Protein AF-A0A352UVJ1-F1 (afdb_monomer_lite)

Structure (mmCIF, N/CA/C/O backbone):
data_AF-A0A352UVJ1-F1
#
_entry.id   AF-A0A352UVJ1-F1
#
loop_
_atom_site.group_PDB
_atom_site.id
_atom_site.type_symbol
_atom_site.label_atom_id
_atom_site.label_alt_id
_atom_site.label_comp_id
_atom_site.label_asym_id
_atom_site.label_entity_id
_atom_site.label_seq_id
_atom_site.pdbx_PDB_ins_code
_atom_site.Cartn_x
_atom_site.Cartn_y
_atom_site.Cartn_z
_atom_site.occupancy
_atom_site.B_iso_or_equiv
_atom_site.auth_seq_id
_atom_site.auth_comp_id
_atom_site.auth_asym_id
_atom_site.auth_atom_id
_atom_site.pdbx_PDB_model_num
ATOM 1 N N . MET A 1 1 ? 3.272 44.974 -39.116 1.00 50.34 1 MET A N 1
ATOM 2 C CA . MET A 1 1 ? 4.749 44.900 -39.217 1.00 50.34 1 MET A CA 1
ATOM 3 C C . MET A 1 1 ? 5.336 44.972 -37.810 1.00 50.34 1 MET A C 1
ATOM 5 O O . MET A 1 1 ? 5.130 45.969 -37.135 1.00 50.34 1 MET A O 1
ATOM 9 N N . LEU A 1 2 ? 5.963 43.901 -37.311 1.00 54.62 2 LEU A N 1
ATOM 10 C CA . LEU A 1 2 ? 6.514 43.868 -35.945 1.00 54.62 2 LEU A CA 1
ATOM 11 C C . LEU A 1 2 ? 7.775 44.755 -35.845 1.00 54.62 2 LEU A C 1
ATOM 13 O O . LEU A 1 2 ? 8.600 44.708 -36.760 1.00 54.62 2 LEU A O 1
ATOM 17 N N . PRO A 1 3 ? 7.971 45.525 -34.756 1.00 65.69 3 PRO A N 1
ATOM 18 C CA . PRO A 1 3 ? 9.150 46.375 -34.582 1.00 65.69 3 PRO A CA 1
ATOM 19 C C . PRO A 1 3 ? 10.444 45.544 -34.615 1.00 65.69 3 PRO A C 1
ATOM 21 O O . PRO A 1 3 ? 10.495 44.424 -34.100 1.00 65.69 3 PRO A O 1
ATOM 24 N N . THR A 1 4 ? 11.503 46.092 -35.218 1.00 69.06 4 THR A N 1
ATOM 25 C CA . THR A 1 4 ? 12.761 45.398 -35.580 1.00 69.06 4 THR A CA 1
ATOM 26 C C . THR A 1 4 ? 13.415 44.620 -34.428 1.00 69.06 4 THR A C 1
ATOM 28 O O . THR A 1 4 ? 13.983 43.551 -34.655 1.00 69.06 4 THR A O 1
ATOM 31 N N . ARG A 1 5 ? 13.271 45.087 -33.178 1.00 69.31 5 ARG A N 1
ATOM 32 C CA . ARG A 1 5 ? 13.737 44.393 -31.962 1.00 69.31 5 ARG A CA 1
ATOM 33 C C . ARG A 1 5 ? 12.950 43.108 -31.658 1.00 69.31 5 ARG A C 1
ATOM 35 O O . ARG A 1 5 ? 13.557 42.095 -31.322 1.00 69.31 5 ARG A O 1
ATOM 42 N N . LYS A 1 6 ? 11.621 43.119 -31.829 1.00 71.75 6 LYS A N 1
ATOM 43 C CA . LYS A 1 6 ? 10.754 41.942 -31.617 1.00 71.75 6 LYS A CA 1
ATOM 44 C C . LYS A 1 6 ? 10.966 40.881 -32.704 1.00 71.75 6 LYS A C 1
ATOM 46 O O . LYS A 1 6 ? 10.955 39.696 -32.397 1.00 71.75 6 LYS A O 1
ATOM 51 N N . ARG A 1 7 ? 11.249 41.296 -33.948 1.00 74.62 7 ARG A N 1
ATOM 52 C CA . ARG A 1 7 ? 11.579 40.378 -35.057 1.00 74.62 7 ARG A CA 1
ATOM 53 C C . ARG A 1 7 ? 12.894 39.624 -34.818 1.00 74.62 7 ARG A C 1
ATOM 55 O O . ARG A 1 7 ? 12.944 38.421 -35.044 1.00 74.62 7 ARG A O 1
ATOM 62 N N . LYS A 1 8 ? 13.936 40.307 -34.324 1.00 80.44 8 LYS A N 1
ATOM 63 C CA . LYS A 1 8 ? 15.219 39.672 -33.963 1.00 80.44 8 LYS A CA 1
ATOM 64 C C . LYS A 1 8 ? 15.069 38.690 -32.796 1.00 80.44 8 LYS A C 1
ATOM 66 O O . LYS A 1 8 ? 15.587 37.585 -32.877 1.00 80.44 8 LYS A O 1
ATOM 71 N N . ALA A 1 9 ? 14.319 39.062 -31.757 1.00 81.12 9 ALA A N 1
ATOM 72 C CA . ALA A 1 9 ? 14.050 38.177 -30.621 1.00 81.12 9 ALA A CA 1
ATOM 73 C C . ALA A 1 9 ? 13.284 36.906 -31.038 1.00 81.12 9 ALA A C 1
ATOM 75 O O . ALA A 1 9 ? 13.667 35.807 -30.649 1.00 81.12 9 ALA A O 1
ATOM 76 N N . PHE A 1 10 ? 12.266 37.049 -31.893 1.00 85.69 10 PHE A N 1
ATOM 77 C CA . PHE A 1 10 ? 11.499 35.919 -32.423 1.00 85.69 10 PHE A CA 1
ATOM 78 C C . PHE A 1 10 ? 12.359 34.968 -33.273 1.00 85.69 10 PHE A C 1
ATOM 80 O O . PHE A 1 10 ? 12.266 33.750 -33.129 1.00 85.69 10 PHE A O 1
ATOM 87 N N . LEU A 1 11 ? 13.249 35.511 -34.114 1.00 87.50 11 LEU A N 1
ATOM 88 C CA . LEU A 1 11 ? 14.191 34.710 -34.902 1.00 87.50 11 LEU A CA 1
ATOM 89 C C . LEU A 1 11 ? 15.162 33.929 -34.008 1.00 87.50 11 LEU A C 1
ATOM 91 O O . LEU A 1 11 ? 15.348 32.736 -34.218 1.00 87.50 11 LEU A O 1
ATOM 95 N N . ILE A 1 12 ? 15.731 34.575 -32.986 1.00 89.25 12 ILE A N 1
ATOM 96 C CA . ILE A 1 12 ? 16.674 33.935 -32.057 1.00 89.25 12 ILE A CA 1
ATOM 97 C C . ILE A 1 12 ? 15.994 32.808 -31.268 1.00 89.25 12 ILE A C 1
ATOM 99 O O . ILE A 1 12 ? 16.547 31.717 -31.178 1.00 89.25 12 ILE A O 1
ATOM 103 N N . GLN A 1 13 ? 14.786 33.035 -30.744 1.00 88.94 13 GLN A N 1
ATOM 104 C CA . GLN A 1 13 ? 14.027 32.006 -30.020 1.00 88.94 13 GLN A CA 1
ATOM 105 C C . GLN A 1 13 ? 13.647 30.827 -30.918 1.00 88.94 13 GLN A C 1
ATOM 107 O O . GLN A 1 13 ? 13.747 29.680 -30.491 1.00 88.94 13 GLN A O 1
ATOM 112 N N . THR A 1 14 ? 13.266 31.096 -32.168 1.00 90.44 14 THR A N 1
ATOM 113 C CA . THR A 1 14 ? 12.936 30.040 -33.135 1.00 90.44 14 THR A CA 1
ATOM 114 C C . THR A 1 14 ? 14.170 29.204 -33.470 1.00 90.44 14 THR A C 1
ATOM 116 O O . THR A 1 14 ? 14.100 27.981 -33.448 1.00 90.44 14 THR A O 1
ATOM 119 N N . VAL A 1 15 ? 15.317 29.845 -33.719 1.00 93.56 15 VAL A N 1
ATOM 120 C CA . VAL A 1 15 ? 16.581 29.151 -34.013 1.00 93.56 15 VAL A CA 1
ATOM 121 C C . VAL A 1 15 ? 17.068 28.343 -32.811 1.00 93.56 15 VAL A C 1
ATOM 123 O O . VAL A 1 15 ? 17.442 27.188 -32.983 1.00 93.56 15 VAL A O 1
ATOM 126 N N . LEU A 1 16 ? 17.019 28.903 -31.597 1.00 93.19 16 LEU A N 1
ATOM 127 C CA . LEU A 1 16 ? 17.374 28.186 -30.367 1.00 93.19 16 LEU A CA 1
ATOM 128 C C . LEU A 1 16 ? 16.444 26.997 -30.107 1.00 93.19 16 LEU A C 1
ATOM 130 O O . LEU A 1 16 ? 16.923 25.916 -29.780 1.00 93.19 16 LEU A O 1
ATOM 134 N N . GLY A 1 17 ? 15.133 27.173 -30.290 1.00 93.19 17 GLY A N 1
ATOM 135 C CA . GLY A 1 17 ? 14.158 26.090 -30.169 1.00 93.19 17 GLY A CA 1
ATOM 136 C C . GLY A 1 17 ? 14.409 24.976 -31.185 1.00 93.19 17 GLY A C 1
ATOM 137 O O . GLY A 1 17 ? 14.405 23.802 -30.822 1.00 93.19 17 GLY A O 1
ATOM 138 N N . LEU A 1 18 ? 14.711 25.333 -32.437 1.00 93.94 18 LEU A N 1
ATOM 139 C CA . LEU A 1 18 ? 15.044 24.364 -33.480 1.00 93.94 18 LEU A CA 1
ATOM 140 C C . LEU A 1 18 ? 16.353 23.623 -33.166 1.00 93.94 18 LEU A C 1
ATOM 142 O O . LEU A 1 18 ? 16.409 22.405 -33.297 1.00 93.94 18 LEU A O 1
ATOM 146 N N . LEU A 1 19 ? 17.383 24.338 -32.699 1.00 94.50 19 LEU A N 1
ATOM 147 C CA . LEU A 1 19 ? 18.656 23.755 -32.264 1.00 94.50 19 LEU A CA 1
ATOM 148 C C . LEU A 1 19 ? 18.473 22.781 -31.098 1.00 94.50 19 LEU A C 1
ATOM 150 O O . LEU A 1 19 ? 19.057 21.702 -31.120 1.00 94.50 19 LEU A O 1
ATOM 154 N N . LEU A 1 20 ? 17.644 23.129 -30.111 1.00 94.88 20 LEU A N 1
ATOM 155 C CA . LEU A 1 20 ? 17.329 22.253 -28.981 1.00 94.88 20 LEU A CA 1
ATOM 156 C C . LEU A 1 20 ? 16.571 21.000 -29.422 1.00 94.88 20 LEU A C 1
ATOM 158 O O . LEU A 1 20 ? 16.902 19.905 -28.977 1.00 94.88 20 LEU A O 1
ATOM 162 N N . LEU A 1 21 ? 15.591 21.138 -30.319 1.00 95.19 21 LEU A N 1
ATOM 163 C CA . LEU A 1 21 ? 14.838 19.997 -30.844 1.00 95.19 21 LEU A CA 1
ATOM 164 C C . LEU A 1 21 ? 15.722 19.065 -31.677 1.00 95.19 21 LEU A C 1
ATOM 166 O O . LEU A 1 21 ? 15.680 17.852 -31.487 1.00 95.19 21 LEU A O 1
ATOM 170 N N . ILE A 1 22 ? 16.547 19.620 -32.569 1.00 95.00 22 ILE A N 1
ATOM 171 C CA . ILE A 1 22 ? 17.469 18.839 -33.402 1.00 95.00 22 ILE A CA 1
ATOM 172 C C . ILE A 1 22 ? 18.538 18.179 -32.526 1.00 95.00 22 ILE A C 1
ATOM 174 O O . ILE A 1 22 ? 18.761 16.977 -32.641 1.00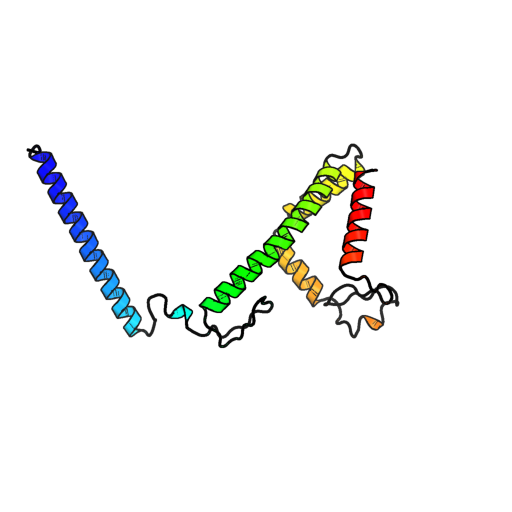 95.00 22 ILE A O 1
ATOM 178 N N . GLY A 1 23 ? 19.155 18.931 -31.610 1.00 94.06 23 GLY A N 1
ATOM 179 C CA . GLY A 1 23 ? 20.147 18.408 -30.671 1.00 94.06 23 GLY A CA 1
ATOM 180 C C . GLY A 1 23 ? 19.575 17.299 -29.787 1.00 94.06 23 GLY A C 1
ATOM 181 O O . GLY A 1 23 ? 20.170 16.229 -29.682 1.00 94.06 23 GLY A O 1
ATOM 182 N N . GLY A 1 24 ? 18.379 17.505 -29.230 1.00 93.06 24 GLY A N 1
ATOM 183 C CA . GLY A 1 24 ? 17.661 16.492 -28.457 1.00 93.06 24 GLY A CA 1
ATOM 184 C C . GLY A 1 24 ? 17.343 15.241 -29.279 1.00 93.06 24 GLY A C 1
ATOM 185 O O . GLY A 1 24 ? 17.589 14.127 -28.820 1.00 93.06 24 GLY A O 1
ATOM 186 N N . ALA A 1 25 ? 16.873 15.400 -30.519 1.00 92.75 25 ALA A N 1
ATOM 187 C CA . ALA A 1 25 ? 16.586 14.274 -31.405 1.00 92.75 25 ALA A CA 1
ATOM 188 C C . ALA A 1 25 ? 17.847 13.467 -31.760 1.00 92.75 25 ALA A C 1
ATOM 190 O O . ALA A 1 25 ? 17.793 12.237 -31.805 1.00 92.75 25 ALA A O 1
ATOM 191 N N . LEU A 1 26 ? 18.983 14.133 -31.988 1.00 92.94 26 LEU A N 1
ATOM 192 C CA . LEU A 1 26 ? 20.262 13.471 -32.260 1.00 92.94 26 LEU A CA 1
ATOM 193 C C . LEU A 1 26 ? 20.784 12.715 -31.033 1.00 92.94 26 LEU A C 1
ATOM 195 O O . LEU A 1 26 ? 21.234 11.580 -31.173 1.00 92.94 26 LEU A O 1
ATOM 199 N N . LEU A 1 27 ? 20.661 13.299 -29.838 1.00 91.44 27 LEU A N 1
ATOM 200 C CA . LEU A 1 27 ? 21.027 12.636 -28.584 1.00 91.44 27 LEU A CA 1
ATOM 201 C C . LEU A 1 27 ? 20.171 11.396 -28.327 1.00 91.44 27 LEU A C 1
ATOM 203 O O . LEU A 1 27 ? 20.716 10.339 -28.024 1.00 91.44 27 LEU A O 1
ATOM 207 N N . ILE A 1 28 ? 18.850 11.491 -28.504 1.00 88.25 28 ILE A N 1
ATOM 208 C CA . ILE A 1 28 ? 17.954 10.337 -28.362 1.00 88.25 28 ILE A CA 1
ATOM 209 C C . ILE A 1 28 ? 18.365 9.233 -29.339 1.00 88.25 28 ILE A C 1
ATOM 211 O O . ILE A 1 28 ? 18.504 8.087 -28.930 1.00 88.25 28 ILE A O 1
ATOM 215 N N . ARG A 1 29 ? 18.628 9.562 -30.610 1.00 87.00 29 ARG A N 1
ATOM 216 C CA . ARG A 1 29 ? 19.084 8.572 -31.601 1.00 87.00 29 ARG A CA 1
ATOM 217 C C . ARG A 1 29 ? 20.411 7.921 -31.208 1.00 87.00 29 ARG A C 1
ATOM 219 O O . ARG A 1 29 ? 20.517 6.704 -31.298 1.00 87.00 29 ARG A O 1
ATOM 226 N N . ALA A 1 30 ? 21.379 8.700 -30.727 1.00 88.94 30 ALA A N 1
ATOM 227 C CA . ALA A 1 30 ? 22.669 8.180 -30.273 1.00 88.94 30 ALA A CA 1
ATOM 228 C C . ALA A 1 30 ? 22.523 7.242 -29.062 1.00 88.94 30 ALA A C 1
ATOM 230 O O . ALA A 1 30 ? 23.178 6.200 -29.001 1.00 88.94 30 ALA A O 1
ATOM 231 N N . ILE A 1 31 ? 21.626 7.572 -28.126 1.00 84.06 31 ILE A N 1
ATOM 232 C CA . ILE A 1 31 ? 21.303 6.721 -26.975 1.00 84.06 31 ILE A CA 1
ATOM 233 C C . ILE A 1 31 ? 20.630 5.431 -27.447 1.00 84.06 31 ILE A C 1
ATOM 235 O O . ILE A 1 31 ? 21.064 4.353 -27.059 1.00 84.06 31 ILE A O 1
ATOM 239 N N . LEU A 1 32 ? 19.615 5.517 -28.312 1.00 81.06 32 LEU A N 1
ATOM 240 C CA . LEU A 1 32 ? 18.898 4.340 -28.812 1.00 81.06 32 LEU A CA 1
ATOM 241 C C . LEU A 1 32 ? 19.836 3.373 -29.550 1.00 81.06 32 LEU A C 1
ATOM 243 O O . LEU A 1 32 ? 19.815 2.180 -29.266 1.00 81.06 32 LEU A O 1
ATOM 247 N N . GLN A 1 33 ? 20.727 3.892 -30.399 1.00 81.44 33 GLN A N 1
ATOM 248 C CA . GLN A 1 33 ? 21.743 3.095 -31.096 1.00 81.44 33 GLN A CA 1
ATOM 249 C C . GLN A 1 33 ? 22.753 2.455 -30.130 1.00 81.44 33 GLN A C 1
ATOM 251 O O . GLN A 1 33 ? 23.144 1.302 -30.307 1.00 81.44 33 GLN A O 1
ATOM 256 N N . SER A 1 34 ? 23.153 3.181 -29.081 1.00 83.56 34 SER A N 1
ATOM 257 C CA . SER A 1 34 ? 24.067 2.659 -28.055 1.00 83.56 34 SER A CA 1
ATOM 258 C C . SER A 1 34 ? 23.416 1.561 -27.203 1.00 83.56 34 SER A C 1
ATOM 260 O O . SER A 1 34 ? 24.088 0.611 -26.811 1.00 83.56 34 SER A O 1
ATOM 262 N N . LEU A 1 35 ? 22.108 1.666 -26.938 1.00 78.06 35 LEU A N 1
ATOM 263 C CA . LEU A 1 35 ? 21.337 0.672 -26.184 1.00 78.06 35 LEU A CA 1
ATOM 264 C C . LEU A 1 35 ? 21.099 -0.612 -26.988 1.00 78.06 35 LEU A C 1
ATOM 266 O O . LEU A 1 35 ? 21.249 -1.709 -26.446 1.00 78.06 35 LEU A O 1
ATOM 270 N N . GLU A 1 36 ? 20.796 -0.489 -28.283 1.00 74.81 36 GLU A N 1
ATOM 271 C CA . GLU A 1 36 ? 20.669 -1.637 -29.191 1.00 74.81 36 GLU A CA 1
ATOM 272 C C . GLU A 1 36 ? 21.981 -2.427 -29.287 1.00 74.81 36 GLU A C 1
ATOM 274 O O . GLU A 1 36 ? 21.967 -3.655 -29.195 1.00 74.81 36 GLU A O 1
ATOM 279 N N . GLY A 1 37 ? 23.121 -1.729 -29.363 1.00 74.50 37 GLY A N 1
ATOM 280 C CA . GLY A 1 37 ? 24.451 -2.348 -29.355 1.00 74.50 37 GLY A CA 1
ATOM 281 C C . GLY A 1 37 ? 24.790 -3.114 -28.068 1.00 74.50 37 GLY A C 1
ATOM 282 O O . GLY A 1 37 ? 25.672 -3.968 -28.081 1.00 74.50 37 GLY A O 1
ATOM 283 N N . GLN A 1 38 ? 24.077 -2.852 -26.968 1.00 78.69 38 GLN A N 1
ATOM 284 C CA . GLN A 1 38 ? 24.244 -3.530 -25.676 1.00 78.69 38 GLN A CA 1
ATOM 285 C C . GLN A 1 38 ? 23.165 -4.594 -25.409 1.00 78.69 38 GLN A C 1
ATOM 287 O O . GLN A 1 38 ? 23.094 -5.139 -24.308 1.00 78.69 38 GLN A O 1
ATOM 292 N N . GLY A 1 39 ? 22.297 -4.893 -26.385 1.00 67.94 39 GLY A N 1
ATOM 293 C CA . GLY A 1 39 ? 21.206 -5.863 -26.220 1.00 67.94 39 GLY A CA 1
ATOM 294 C C . GLY A 1 39 ? 20.082 -5.391 -25.286 1.00 67.94 39 GLY A C 1
ATOM 295 O O . GLY A 1 39 ? 19.195 -6.174 -24.921 1.00 67.94 39 GLY A O 1
ATOM 296 N N . ILE A 1 40 ? 20.086 -4.108 -24.907 1.00 71.94 40 ILE A N 1
ATOM 297 C CA . ILE A 1 40 ? 19.027 -3.487 -24.117 1.00 71.94 40 ILE A CA 1
ATOM 298 C C . ILE A 1 40 ? 17.939 -3.042 -25.094 1.00 71.94 40 ILE A C 1
ATOM 300 O O . ILE A 1 40 ? 18.080 -2.059 -25.815 1.00 71.94 40 ILE A O 1
ATOM 304 N N . SER A 1 41 ? 16.830 -3.784 -25.109 1.00 62.75 41 SER A N 1
ATOM 305 C CA . SER A 1 41 ? 15.601 -3.408 -25.817 1.00 62.75 41 SER A CA 1
ATOM 306 C C . SER A 1 41 ? 15.101 -2.070 -25.272 1.00 62.75 41 SER A C 1
ATOM 308 O O . SER A 1 41 ? 14.440 -2.032 -24.233 1.00 62.75 41 SER A O 1
ATOM 310 N N . SER A 1 42 ? 15.399 -0.978 -25.965 1.00 65.75 42 SER A N 1
ATOM 311 C CA . SER A 1 42 ? 14.818 0.328 -25.671 1.00 65.75 42 SER A CA 1
ATOM 312 C C . SER A 1 42 ? 13.302 0.318 -25.973 1.00 65.75 42 SER A C 1
ATOM 314 O O . SER A 1 42 ? 12.836 -0.367 -26.882 1.00 65.75 42 SER A O 1
ATOM 316 N N . GLY A 1 43 ? 12.495 1.020 -25.167 1.00 77.94 43 GLY A N 1
ATOM 317 C CA . GLY A 1 43 ? 11.030 1.096 -25.327 1.00 77.94 43 GLY A CA 1
ATOM 318 C C . GLY A 1 43 ? 10.218 0.072 -24.514 1.00 77.94 43 GLY A C 1
ATOM 319 O O . GLY A 1 43 ? 10.690 -0.471 -23.521 1.00 77.94 43 GLY A O 1
ATOM 320 N N . PHE A 1 44 ? 8.966 -0.188 -24.918 1.00 84.75 44 PHE A N 1
ATOM 321 C CA . PHE A 1 44 ? 8.012 -1.055 -24.195 1.00 84.75 44 PHE A CA 1
ATOM 322 C C . PHE A 1 44 ? 8.176 -2.561 -24.467 1.00 84.75 44 PHE A C 1
ATOM 324 O O . PHE A 1 44 ? 7.360 -3.366 -24.019 1.00 84.75 44 PHE A O 1
ATOM 331 N N . GLY A 1 45 ? 9.233 -2.971 -25.175 1.00 82.00 45 GLY A N 1
ATOM 332 C CA . GLY A 1 45 ? 9.504 -4.382 -25.473 1.00 82.00 45 GLY A CA 1
ATOM 333 C C . GLY A 1 45 ? 9.673 -5.252 -24.221 1.00 82.00 45 GLY A C 1
ATOM 334 O O . GLY A 1 45 ? 9.369 -6.443 -24.255 1.00 82.00 45 GLY A O 1
ATOM 335 N N . PHE A 1 46 ? 10.068 -4.657 -23.088 1.00 85.88 46 PHE A N 1
ATOM 336 C CA . PHE A 1 46 ? 10.163 -5.356 -21.803 1.00 85.88 46 PHE A CA 1
ATOM 337 C C . PHE A 1 46 ? 8.825 -5.953 -21.348 1.00 85.88 46 PHE A C 1
ATOM 339 O O . PHE A 1 46 ? 8.831 -6.994 -20.703 1.00 85.88 46 PHE A O 1
ATOM 346 N N . LEU A 1 47 ? 7.689 -5.344 -21.720 1.00 90.44 47 LEU A N 1
ATOM 347 C CA . LEU A 1 47 ? 6.358 -5.802 -21.316 1.00 90.44 47 LEU A CA 1
ATOM 348 C C . LEU A 1 47 ? 6.048 -7.218 -21.798 1.00 90.44 47 LEU A C 1
ATOM 350 O O . LEU A 1 47 ? 5.279 -7.911 -21.144 1.00 90.44 47 LEU A O 1
ATOM 354 N N . HIS A 1 48 ? 6.637 -7.641 -22.916 1.00 91.25 48 HIS A N 1
ATOM 355 C CA . HIS A 1 48 ? 6.432 -8.965 -23.506 1.00 91.25 48 HIS A CA 1
ATOM 356 C C . HIS A 1 48 ? 7.489 -9.987 -23.073 1.00 91.25 48 HIS A C 1
ATOM 358 O O . HIS A 1 48 ? 7.427 -11.139 -23.492 1.00 91.25 48 HIS A O 1
ATOM 364 N N . ARG A 1 49 ? 8.465 -9.586 -22.250 1.00 87.44 49 ARG A N 1
ATOM 365 C CA . ARG A 1 49 ? 9.456 -10.512 -21.696 1.00 87.44 49 ARG A CA 1
ATOM 366 C C . ARG A 1 49 ? 8.868 -11.240 -20.491 1.00 87.44 49 ARG A C 1
ATOM 368 O O . ARG A 1 49 ? 8.087 -10.651 -19.744 1.00 87.44 49 ARG A O 1
ATOM 375 N N . SER A 1 50 ? 9.264 -12.495 -20.303 1.00 89.38 50 SER A N 1
ATOM 376 C CA . SER A 1 50 ? 8.921 -13.265 -19.107 1.00 89.38 50 SER A CA 1
ATOM 377 C C . SER A 1 50 ? 9.625 -12.692 -17.881 1.00 89.38 50 SER A C 1
ATOM 379 O O . SER A 1 50 ? 10.745 -12.183 -17.970 1.00 89.38 50 SER A O 1
ATOM 381 N N . THR A 1 51 ? 8.955 -12.754 -16.738 1.00 85.12 51 THR A N 1
ATOM 382 C CA . THR A 1 51 ? 9.418 -12.129 -15.495 1.00 85.12 51 THR A CA 1
ATOM 383 C C . THR A 1 51 ? 10.472 -12.962 -14.776 1.00 85.12 51 THR A C 1
ATOM 385 O O . THR A 1 51 ? 11.433 -12.394 -14.267 1.00 85.12 51 THR A O 1
ATOM 388 N N . GLY A 1 52 ? 10.343 -14.293 -14.758 1.00 84.94 52 GLY A N 1
ATOM 389 C CA . GLY A 1 52 ? 11.299 -15.176 -14.080 1.00 84.94 52 GLY A CA 1
ATOM 390 C C . GLY A 1 52 ? 11.115 -15.272 -12.557 1.00 84.94 52 GLY A C 1
ATOM 391 O O . GLY A 1 52 ? 11.926 -15.913 -11.894 1.00 84.94 52 GLY A O 1
ATOM 392 N N . TRP A 1 53 ? 10.058 -14.672 -11.996 1.00 85.88 53 TRP A N 1
ATOM 393 C CA . TRP A 1 53 ? 9.712 -14.752 -10.572 1.00 85.88 53 TRP A CA 1
ATOM 394 C C . TRP A 1 53 ? 8.208 -14.953 -10.374 1.00 85.88 53 TRP A C 1
ATOM 396 O O . TRP A 1 53 ? 7.385 -14.475 -11.160 1.00 85.88 53 TRP A O 1
ATOM 406 N N . ASP A 1 54 ? 7.862 -15.694 -9.324 1.00 87.56 54 ASP A N 1
ATOM 407 C CA . ASP A 1 54 ? 6.481 -16.042 -9.004 1.00 87.56 54 ASP A CA 1
ATOM 408 C C . ASP A 1 54 ? 5.833 -15.022 -8.053 1.00 87.56 54 ASP A C 1
ATOM 410 O O . ASP A 1 54 ? 6.521 -14.325 -7.300 1.00 87.56 54 ASP A O 1
ATOM 414 N N . VAL A 1 55 ? 4.502 -14.937 -8.083 1.00 88.25 55 VAL A N 1
ATOM 415 C CA . VAL A 1 55 ? 3.708 -14.025 -7.251 1.00 88.25 55 VAL A CA 1
ATOM 416 C C . VAL A 1 55 ? 2.853 -14.851 -6.294 1.00 88.25 55 VAL A C 1
ATOM 418 O O . VAL A 1 55 ? 1.998 -15.616 -6.718 1.00 88.25 55 VAL A O 1
ATOM 421 N N . GLY A 1 56 ? 3.046 -14.663 -4.984 1.00 85.06 56 GLY A N 1
ATOM 422 C CA . GLY A 1 56 ? 2.420 -15.522 -3.968 1.00 85.06 56 GLY A CA 1
ATOM 423 C C . GLY A 1 56 ? 0.885 -15.484 -3.913 1.00 85.06 56 GLY A C 1
ATOM 424 O O . GLY A 1 56 ? 0.271 -16.455 -3.485 1.00 85.06 56 GLY A O 1
ATOM 425 N N . PHE A 1 57 ? 0.256 -14.386 -4.336 1.00 88.12 57 PHE A N 1
ATOM 426 C CA . PHE A 1 57 ? -1.200 -14.269 -4.449 1.00 88.12 57 PHE A CA 1
ATOM 427 C C . PHE A 1 57 ? -1.554 -13.604 -5.775 1.00 88.12 57 PHE A C 1
ATOM 429 O O . PHE A 1 57 ? -1.018 -12.543 -6.090 1.00 88.12 57 PHE A O 1
ATOM 436 N N . SER A 1 58 ? -2.480 -14.182 -6.532 1.00 92.06 58 SER A N 1
ATOM 437 C CA . SER A 1 58 ? -2.978 -13.617 -7.783 1.00 92.06 58 SER A CA 1
ATOM 438 C C . SER A 1 58 ? -4.474 -13.892 -7.935 1.00 92.06 58 SER A C 1
ATOM 440 O O . SER A 1 58 ? -4.962 -14.981 -7.642 1.00 92.06 58 SER A O 1
ATOM 442 N N . LEU A 1 59 ? -5.218 -12.880 -8.382 1.00 90.62 59 LEU A N 1
ATOM 443 C CA . LEU A 1 59 ? -6.649 -13.012 -8.694 1.00 90.62 59 LEU A CA 1
ATOM 444 C C . LEU A 1 59 ? -6.903 -13.650 -10.061 1.00 90.62 59 LEU A C 1
ATOM 446 O O . LEU A 1 59 ? -7.977 -14.193 -10.305 1.00 90.62 59 LEU A O 1
ATOM 450 N N . ILE A 1 60 ? -5.925 -13.544 -10.957 1.00 93.19 60 ILE A N 1
ATOM 451 C CA . ILE A 1 60 ? -5.939 -14.139 -12.290 1.00 93.19 60 ILE A CA 1
ATOM 452 C C . ILE A 1 60 ? -4.794 -15.140 -12.392 1.00 93.19 60 ILE A C 1
ATOM 454 O O . ILE A 1 60 ? -3.745 -14.948 -11.774 1.00 93.19 60 ILE A O 1
ATOM 458 N N . GLU A 1 61 ? -4.985 -16.190 -13.187 1.00 91.62 61 GLU A N 1
ATOM 459 C CA . GLU A 1 61 ? -3.958 -17.207 -13.399 1.00 91.62 61 GLU A CA 1
ATOM 460 C C . GLU A 1 61 ? -2.692 -16.568 -13.977 1.00 91.62 61 GLU A C 1
ATOM 462 O O . GLU A 1 61 ? -2.726 -15.890 -15.010 1.00 91.62 61 GLU A O 1
ATOM 467 N N . TYR A 1 62 ? -1.580 -16.770 -13.280 1.00 91.56 62 TYR A N 1
ATOM 468 C CA . TYR A 1 62 ? -0.281 -16.210 -13.605 1.00 91.56 62 TYR A CA 1
ATOM 469 C C . TYR A 1 62 ? 0.801 -17.259 -13.357 1.00 91.56 62 TYR A C 1
ATOM 471 O O . TYR A 1 62 ? 0.745 -17.989 -12.370 1.00 91.56 62 TYR A O 1
ATOM 479 N N . THR A 1 63 ? 1.781 -17.315 -14.253 1.00 90.94 63 THR A N 1
ATOM 480 C CA . THR A 1 63 ? 2.940 -18.204 -14.160 1.00 90.94 63 THR A CA 1
ATOM 481 C C . THR A 1 63 ? 4.234 -17.445 -14.444 1.00 90.94 63 THR A C 1
ATOM 483 O O . THR A 1 63 ? 4.235 -16.408 -15.095 1.00 90.94 63 THR A O 1
ATOM 486 N N . ILE A 1 64 ? 5.371 -18.005 -14.034 1.00 92.12 64 ILE A N 1
ATOM 487 C CA . ILE A 1 64 ? 6.712 -17.408 -14.202 1.00 92.12 64 ILE A CA 1
ATOM 488 C C . ILE A 1 64 ? 7.062 -17.093 -15.675 1.00 92.12 64 ILE A C 1
ATOM 490 O O . ILE A 1 64 ? 7.873 -16.208 -15.959 1.00 92.12 64 ILE A O 1
ATOM 494 N N . ASN A 1 65 ? 6.450 -17.817 -16.616 1.00 92.50 65 ASN A N 1
ATOM 495 C CA . ASN A 1 65 ? 6.676 -17.647 -18.052 1.00 92.50 65 ASN A CA 1
ATOM 496 C C . ASN A 1 65 ? 5.825 -16.527 -18.667 1.00 92.50 65 ASN A C 1
ATOM 498 O O . ASN A 1 65 ? 6.075 -16.137 -19.810 1.00 92.50 65 ASN A O 1
ATOM 502 N N . ASP A 1 66 ? 4.840 -16.006 -17.934 1.00 92.94 66 ASP A N 1
ATOM 503 C CA . ASP A 1 66 ? 3.955 -14.963 -18.429 1.00 92.94 66 ASP A CA 1
ATOM 504 C C . ASP A 1 66 ? 4.685 -13.624 -18.635 1.00 92.94 66 ASP A C 1
ATOM 506 O O . ASP A 1 66 ? 5.673 -13.316 -17.959 1.00 92.94 66 ASP A O 1
ATOM 510 N N . PRO A 1 67 ? 4.182 -12.792 -19.562 1.00 93.19 67 PRO A N 1
ATOM 511 C CA . PRO A 1 67 ? 4.788 -11.508 -19.880 1.00 93.19 67 PRO A CA 1
ATOM 512 C C . PRO A 1 67 ? 4.647 -10.485 -18.740 1.00 93.19 67 PRO A C 1
ATOM 514 O O . PRO A 1 67 ? 3.648 -10.455 -18.016 1.00 93.19 67 PRO A O 1
ATOM 517 N N . TYR A 1 68 ? 5.615 -9.569 -18.638 1.00 92.44 68 TYR A N 1
ATOM 518 C CA . TYR A 1 68 ? 5.659 -8.483 -17.647 1.00 92.44 68 TYR A CA 1
ATOM 519 C C . TYR A 1 68 ? 4.365 -7.665 -17.535 1.00 92.44 68 TYR A C 1
ATOM 521 O O . TYR A 1 68 ? 3.971 -7.297 -16.426 1.00 92.44 68 TYR A O 1
ATOM 529 N N . TRP A 1 69 ? 3.677 -7.380 -18.648 1.00 93.69 69 TRP A N 1
ATOM 530 C CA . TRP A 1 69 ? 2.417 -6.624 -18.600 1.00 93.69 69 TRP A CA 1
ATOM 531 C C . TRP A 1 69 ? 1.339 -7.338 -17.776 1.00 93.69 69 TRP A C 1
ATOM 533 O O . TRP A 1 69 ? 0.545 -6.678 -17.103 1.00 93.69 69 TRP A O 1
ATOM 543 N N . LYS A 1 70 ? 1.332 -8.676 -17.785 1.00 94.56 70 LYS A N 1
ATOM 544 C CA . LYS A 1 70 ? 0.360 -9.481 -17.045 1.00 94.56 70 LYS A CA 1
ATOM 545 C C . LYS A 1 70 ? 0.643 -9.428 -15.546 1.00 94.56 70 LYS A C 1
ATOM 547 O O . LYS A 1 70 ? -0.294 -9.287 -14.771 1.00 94.56 70 LYS A O 1
ATOM 552 N N . VAL A 1 71 ? 1.913 -9.425 -15.131 1.00 94.00 71 VAL A N 1
ATOM 553 C CA . VAL A 1 71 ? 2.297 -9.220 -13.717 1.00 94.00 71 VAL A CA 1
ATOM 554 C C . VAL A 1 71 ? 1.889 -7.851 -13.213 1.00 94.00 71 VAL A C 1
ATOM 556 O O . VAL A 1 71 ? 1.366 -7.734 -12.108 1.00 94.00 71 VAL A O 1
ATOM 559 N N . ILE A 1 72 ? 2.094 -6.813 -14.023 1.00 94.00 72 ILE A N 1
ATOM 560 C CA . ILE A 1 72 ? 1.658 -5.459 -13.671 1.00 94.00 72 ILE A CA 1
ATOM 561 C C . ILE A 1 72 ? 0.139 -5.447 -13.465 1.00 94.00 72 ILE A C 1
ATOM 563 O O . ILE A 1 72 ? -0.336 -4.904 -12.469 1.00 94.00 72 ILE A O 1
ATOM 567 N N . LEU A 1 73 ? -0.619 -6.105 -14.349 1.00 95.56 73 LEU A N 1
ATOM 568 C CA . LEU A 1 73 ? -2.066 -6.244 -14.204 1.00 95.56 73 LEU A CA 1
ATOM 569 C C . LEU A 1 73 ? -2.452 -7.014 -12.930 1.00 95.56 73 LEU A C 1
ATOM 571 O O . LEU A 1 73 ? -3.318 -6.546 -12.194 1.00 95.56 73 LEU A O 1
ATOM 575 N N . VAL A 1 74 ? -1.793 -8.140 -12.629 1.00 95.62 74 VAL A N 1
ATOM 576 C CA . VAL A 1 74 ? -1.981 -8.891 -11.371 1.00 95.62 74 VAL A CA 1
ATOM 577 C C . VAL A 1 74 ? -1.742 -7.982 -10.166 1.00 95.62 74 VAL A C 1
ATOM 579 O O . VAL A 1 74 ? -2.569 -7.942 -9.258 1.00 95.62 74 VAL A O 1
ATOM 582 N N . GLY A 1 75 ? -0.650 -7.215 -10.168 1.00 94.25 75 GLY A N 1
ATOM 583 C CA . GLY A 1 75 ? -0.319 -6.272 -9.102 1.00 94.25 75 GLY A CA 1
ATOM 584 C C . GLY A 1 75 ? -1.408 -5.219 -8.903 1.00 94.25 75 GLY A C 1
ATOM 585 O O . GLY A 1 75 ? -1.882 -5.035 -7.785 1.00 94.25 75 GLY A O 1
ATOM 586 N N . VAL A 1 76 ? -1.868 -4.589 -9.989 1.00 96.75 76 VAL A N 1
ATOM 587 C CA . VAL A 1 76 ? -2.956 -3.598 -9.950 1.00 96.75 76 VAL A CA 1
ATOM 588 C C . VAL A 1 76 ? -4.245 -4.212 -9.403 1.00 96.75 76 VAL A C 1
ATOM 590 O O . VAL A 1 76 ? -4.861 -3.639 -8.504 1.00 96.75 76 VAL A O 1
ATOM 593 N N . LEU A 1 77 ? -4.641 -5.386 -9.900 1.00 97.00 77 LEU A N 1
ATOM 594 C CA . LEU A 1 77 ? -5.848 -6.079 -9.447 1.00 97.00 77 LEU A CA 1
ATOM 595 C C . LEU A 1 77 ? -5.764 -6.442 -7.963 1.00 97.00 77 LEU A C 1
ATOM 597 O O . LEU A 1 77 ? -6.713 -6.200 -7.220 1.00 97.00 77 LEU A O 1
ATOM 601 N N . ASN A 1 78 ? -4.622 -6.954 -7.512 1.00 95.44 78 ASN A N 1
ATOM 602 C CA . ASN A 1 78 ? -4.406 -7.294 -6.111 1.00 95.44 78 ASN A CA 1
ATOM 603 C C . ASN A 1 78 ? -4.445 -6.057 -5.207 1.00 95.44 78 ASN A C 1
ATOM 605 O O . ASN A 1 78 ? -5.060 -6.106 -4.144 1.00 95.44 78 ASN A O 1
ATOM 609 N N . THR A 1 79 ? -3.829 -4.941 -5.615 1.00 95.50 79 THR A N 1
ATOM 610 C CA . THR A 1 79 ? -3.882 -3.681 -4.860 1.00 95.50 79 THR A CA 1
ATOM 611 C C . THR A 1 79 ? -5.307 -3.149 -4.767 1.00 95.50 79 THR A C 1
ATOM 613 O O . THR A 1 79 ? -5.723 -2.738 -3.688 1.00 95.50 79 THR A O 1
ATOM 616 N N . LEU A 1 80 ? -6.073 -3.184 -5.861 1.00 97.00 80 LEU A N 1
ATOM 617 C CA . LEU A 1 80 ? -7.472 -2.754 -5.854 1.00 97.00 80 LEU A CA 1
ATOM 618 C C . LEU A 1 80 ? -8.334 -3.659 -4.974 1.00 97.00 80 LEU A C 1
ATOM 620 O O . LEU A 1 80 ? -9.114 -3.167 -4.163 1.00 97.00 80 LEU A O 1
ATOM 624 N N . PHE A 1 81 ? -8.166 -4.973 -5.090 1.00 95.62 81 PHE A N 1
ATOM 625 C CA . PHE A 1 81 ? -8.908 -5.942 -4.296 1.00 95.62 81 PHE A CA 1
ATOM 626 C C . PHE A 1 81 ? -8.598 -5.807 -2.804 1.00 95.62 81 PHE A C 1
ATOM 628 O O . PHE A 1 81 ? -9.501 -5.530 -2.012 1.00 95.62 81 PHE A O 1
ATOM 635 N N . LEU A 1 82 ? -7.323 -5.914 -2.422 1.00 94.25 82 LEU A N 1
ATOM 636 C CA . LEU A 1 82 ? -6.906 -5.803 -1.027 1.00 94.25 82 LEU A CA 1
ATOM 637 C C . LEU A 1 82 ? -7.204 -4.407 -0.467 1.00 94.25 82 LEU A C 1
ATOM 639 O O . LEU A 1 82 ? -7.655 -4.286 0.669 1.00 94.25 82 LEU A O 1
ATOM 643 N N . GLY A 1 83 ? -7.010 -3.362 -1.274 1.00 96.25 83 GLY A N 1
ATOM 644 C CA . GLY A 1 83 ? -7.331 -1.985 -0.919 1.00 96.25 83 GLY A CA 1
ATOM 645 C C . GLY A 1 83 ? -8.824 -1.765 -0.690 1.00 96.25 83 GLY A C 1
ATOM 646 O O . GLY A 1 83 ? -9.185 -1.095 0.270 1.00 96.25 83 GLY A O 1
ATOM 647 N N . SER A 1 84 ? -9.700 -2.362 -1.504 1.00 96.25 84 SER A N 1
ATOM 648 C CA . SER A 1 84 ? -11.155 -2.238 -1.335 1.00 96.25 84 SER A CA 1
ATOM 649 C C . SER A 1 84 ? -11.644 -2.885 -0.036 1.00 96.25 84 SER A C 1
ATOM 651 O O . SER A 1 84 ? -12.376 -2.257 0.729 1.00 96.25 84 SER A O 1
ATOM 653 N N . ILE A 1 85 ? -11.171 -4.097 0.268 1.00 94.31 85 ILE A N 1
ATOM 654 C CA . ILE A 1 85 ? -11.485 -4.795 1.520 1.00 94.31 85 ILE A CA 1
ATOM 655 C C . ILE A 1 85 ? -10.889 -4.032 2.707 1.00 94.31 85 ILE A C 1
ATOM 657 O O . ILE A 1 85 ? -11.575 -3.777 3.697 1.00 94.31 85 ILE A O 1
ATOM 661 N N . GLY A 1 86 ? -9.623 -3.623 2.590 1.00 94.56 86 GLY A N 1
ATOM 662 C CA . GLY A 1 86 ? -8.916 -2.862 3.613 1.00 94.56 86 GLY A CA 1
ATOM 663 C C . GLY A 1 86 ? -9.589 -1.528 3.920 1.00 94.56 86 GLY A C 1
ATOM 664 O O . GLY A 1 86 ? -9.710 -1.178 5.087 1.00 94.56 86 GLY A O 1
ATOM 665 N N . LEU A 1 87 ? -10.090 -0.819 2.905 1.00 95.94 87 LEU A N 1
ATOM 666 C CA . LEU A 1 87 ? -10.814 0.438 3.071 1.00 95.94 87 LEU A CA 1
ATOM 667 C C . LEU A 1 87 ? -12.100 0.233 3.872 1.00 95.94 87 LEU A C 1
ATOM 669 O O . LEU A 1 87 ? -12.309 0.931 4.858 1.00 95.94 87 LEU A O 1
ATOM 673 N N . VAL A 1 88 ? -12.925 -0.749 3.494 1.00 94.69 88 VAL A N 1
ATOM 674 C CA . VAL A 1 88 ? -14.182 -1.054 4.197 1.00 94.69 88 VAL A CA 1
ATOM 675 C C . VAL A 1 88 ? -13.908 -1.392 5.665 1.00 94.69 88 VAL A C 1
ATOM 677 O O . VAL A 1 88 ? -14.522 -0.811 6.561 1.00 94.69 88 VAL A O 1
ATOM 680 N N . LEU A 1 89 ? -12.943 -2.280 5.927 1.00 92.75 89 LEU A N 1
ATOM 681 C CA . LEU A 1 89 ? -12.572 -2.670 7.290 1.00 92.75 89 LEU A CA 1
ATOM 682 C C . LEU A 1 89 ? -11.976 -1.504 8.088 1.00 92.75 89 LEU A C 1
ATOM 684 O O . LEU A 1 89 ? -12.333 -1.312 9.250 1.00 92.75 89 LEU A O 1
ATOM 688 N N . ALA A 1 90 ? -11.109 -0.697 7.473 1.00 93.62 90 ALA A N 1
ATOM 689 C CA . ALA A 1 90 ? -10.507 0.470 8.108 1.00 93.62 90 ALA A CA 1
ATOM 690 C C . ALA A 1 90 ? -11.548 1.545 8.434 1.00 93.62 90 ALA A C 1
ATOM 692 O O . ALA A 1 90 ? -11.447 2.177 9.482 1.00 93.62 90 ALA A O 1
ATOM 693 N N . THR A 1 91 ? -12.561 1.742 7.585 1.00 94.50 91 THR A N 1
ATOM 694 C CA . THR A 1 91 ? -13.668 2.661 7.871 1.00 94.50 91 THR A CA 1
ATOM 695 C C . THR A 1 91 ? -14.482 2.174 9.061 1.00 94.50 91 THR A C 1
ATOM 697 O O . THR A 1 91 ? -14.709 2.948 9.987 1.00 94.50 91 THR A O 1
ATOM 700 N N . VAL A 1 92 ? -14.873 0.896 9.082 1.00 94.06 92 VAL A N 1
ATOM 701 C CA . VAL A 1 92 ? -15.648 0.330 10.198 1.00 94.06 92 VAL A CA 1
ATOM 702 C C . VAL A 1 92 ? -14.860 0.432 11.504 1.00 94.06 92 VAL A C 1
ATOM 704 O O . VAL A 1 92 ? -15.339 1.035 12.462 1.00 94.06 92 VAL A O 1
ATOM 707 N N . LEU A 1 93 ? -13.625 -0.077 11.538 1.00 91.75 93 LEU A N 1
ATOM 708 C CA . LEU A 1 93 ? -12.775 -0.011 12.729 1.00 91.75 93 LEU A CA 1
ATOM 709 C C . LEU A 1 93 ? -12.458 1.431 13.132 1.00 91.75 93 LEU A C 1
ATOM 711 O O . LEU A 1 93 ? -12.513 1.765 14.311 1.00 91.75 93 LEU A O 1
ATOM 715 N N . GLY A 1 94 ? -12.168 2.303 12.167 1.00 93.62 94 GLY A N 1
ATOM 716 C CA . GLY A 1 94 ? -11.875 3.711 12.415 1.00 93.62 94 GLY A CA 1
ATOM 717 C C . GLY A 1 94 ? -13.043 4.448 13.066 1.00 93.62 94 GLY A C 1
ATOM 718 O O . GLY A 1 94 ? -12.828 5.197 14.017 1.00 93.62 94 GLY A O 1
ATOM 719 N N . VAL A 1 95 ? -14.275 4.196 12.613 1.00 94.00 95 VAL A N 1
ATOM 720 C CA . VAL A 1 95 ? -15.485 4.768 13.222 1.00 94.00 95 VAL A CA 1
ATOM 721 C C . VAL A 1 95 ? -15.677 4.241 14.640 1.00 94.00 95 VAL A C 1
ATOM 723 O O . VAL A 1 95 ? -15.881 5.036 15.552 1.00 94.00 95 VAL A O 1
ATOM 726 N N . LEU A 1 96 ? -15.552 2.930 14.857 1.00 92.81 96 LEU A N 1
ATOM 727 C CA . LEU A 1 96 ? -15.739 2.318 16.178 1.00 92.81 96 LEU A CA 1
ATOM 728 C C . LEU A 1 96 ? -14.736 2.845 17.206 1.00 92.81 96 LEU A C 1
ATOM 730 O O . LEU A 1 96 ? -15.119 3.287 18.286 1.00 92.81 96 LEU A O 1
ATOM 734 N N . ILE A 1 97 ? -13.452 2.854 16.849 1.00 93.31 97 ILE A N 1
ATOM 735 C CA . ILE A 1 97 ? -12.395 3.400 17.702 1.00 93.31 97 ILE A CA 1
ATOM 736 C C . ILE A 1 97 ? -12.585 4.912 17.902 1.00 93.31 97 ILE A C 1
ATOM 738 O O . ILE A 1 97 ? -12.344 5.426 18.996 1.00 93.31 97 ILE A O 1
ATOM 742 N N . GLY A 1 98 ? -13.043 5.627 16.870 1.00 92.69 98 GLY A N 1
ATOM 743 C CA . GLY A 1 98 ? -13.384 7.046 16.955 1.00 92.69 98 GLY A CA 1
ATOM 744 C C . GLY A 1 98 ? -14.466 7.319 18.000 1.00 92.69 98 GLY A C 1
ATOM 745 O O . GLY A 1 98 ? -14.269 8.171 18.864 1.00 92.69 98 GLY A O 1
ATOM 746 N N . VAL A 1 99 ? -15.554 6.541 17.973 1.00 92.94 99 VAL A N 1
ATOM 747 C CA . VAL A 1 99 ? -16.649 6.617 18.952 1.00 92.94 99 VAL A CA 1
ATOM 748 C C . VAL A 1 99 ? -16.145 6.308 20.362 1.00 92.94 99 VAL A C 1
ATOM 750 O O . VAL A 1 99 ? -16.429 7.079 21.280 1.00 92.94 99 VAL A O 1
ATOM 753 N N . LEU A 1 100 ? -15.343 5.246 20.533 1.00 91.75 100 LEU A N 1
ATOM 754 C CA . LEU A 1 100 ? -14.746 4.890 21.827 1.00 91.75 100 LEU A CA 1
ATOM 755 C C . LEU A 1 100 ? -13.936 6.045 22.415 1.00 91.75 100 LEU A C 1
ATOM 757 O O . LEU A 1 100 ? -14.105 6.380 23.586 1.00 91.75 100 LEU A O 1
ATOM 761 N N . ARG A 1 101 ? -13.105 6.698 21.593 1.00 91.81 101 ARG A N 1
ATOM 762 C CA . ARG A 1 101 ? -12.279 7.833 22.022 1.00 91.81 101 ARG A CA 1
ATOM 763 C C . ARG A 1 101 ? -13.108 9.034 22.488 1.00 91.81 101 ARG A C 1
ATOM 765 O O . ARG A 1 101 ? -12.670 9.746 23.386 1.00 91.81 101 ARG A O 1
ATOM 772 N N . THR A 1 102 ? -14.264 9.285 21.878 1.00 93.25 102 THR A N 1
ATOM 773 C CA . THR A 1 102 ? -15.152 10.405 22.241 1.00 93.25 102 THR A CA 1
ATOM 774 C C . THR A 1 102 ? -16.183 10.057 23.314 1.00 93.25 102 THR A C 1
ATOM 776 O O . THR A 1 102 ? -17.011 10.899 23.656 1.00 93.25 102 THR A O 1
ATOM 779 N N . SER A 1 103 ? -16.163 8.829 23.836 1.00 91.75 103 SER A N 1
ATOM 780 C CA . SER A 1 103 ? -17.103 8.392 24.865 1.00 91.75 103 SER A CA 1
ATOM 781 C C . SER A 1 103 ? -16.943 9.206 26.152 1.00 91.75 103 SER A C 1
ATOM 783 O O . SER A 1 103 ? -15.833 9.536 26.566 1.00 91.75 103 SER A O 1
ATOM 785 N N . ALA A 1 104 ? -18.064 9.479 26.825 1.00 90.69 104 ALA A N 1
ATOM 786 C CA . ALA A 1 104 ? -18.067 10.084 28.157 1.00 90.69 104 ALA A CA 1
ATOM 787 C C . ALA A 1 104 ? -17.443 9.160 29.222 1.00 90.69 104 ALA A C 1
ATOM 789 O O . ALA A 1 104 ? -17.044 9.630 30.287 1.00 90.69 104 ALA A O 1
ATOM 790 N N . ASN A 1 105 ? -17.347 7.851 28.949 1.00 92.81 105 ASN A N 1
ATOM 791 C CA . ASN A 1 105 ? -16.699 6.903 29.844 1.00 92.81 105 ASN A CA 1
ATOM 792 C C . ASN A 1 105 ? -15.164 7.018 29.721 1.00 92.81 105 ASN A C 1
ATOM 794 O O . ASN A 1 105 ? -14.611 6.675 28.668 1.00 92.81 105 ASN A O 1
ATOM 798 N N . PRO A 1 106 ? -14.450 7.417 30.793 1.00 91.62 106 PRO A N 1
ATOM 799 C CA . PRO A 1 106 ? -13.007 7.640 30.743 1.00 91.62 106 PRO A CA 1
ATOM 800 C C . PRO A 1 106 ? -12.210 6.375 30.397 1.00 91.62 106 PRO A C 1
ATOM 802 O O . PRO A 1 106 ? -11.158 6.475 29.771 1.00 91.62 106 PRO A O 1
ATOM 805 N N . VAL A 1 107 ? -12.709 5.183 30.746 1.00 93.31 107 VAL A N 1
ATOM 806 C CA . VAL A 1 107 ? -12.041 3.912 30.420 1.00 93.31 107 VAL A CA 1
ATOM 807 C C . VAL A 1 107 ? -12.098 3.645 28.917 1.00 93.31 107 VAL A C 1
ATOM 809 O O . VAL A 1 107 ? -11.086 3.304 28.310 1.00 93.31 107 VAL A O 1
ATOM 812 N N . MET A 1 108 ? -13.262 3.849 28.296 1.00 90.69 108 MET A N 1
ATOM 813 C CA . MET A 1 108 ? -13.437 3.652 26.852 1.00 90.69 108 MET A CA 1
ATOM 814 C C . MET A 1 108 ? -12.639 4.684 26.050 1.00 90.69 108 MET A C 1
ATOM 816 O O . MET A 1 108 ? -11.958 4.325 25.085 1.00 90.69 108 MET A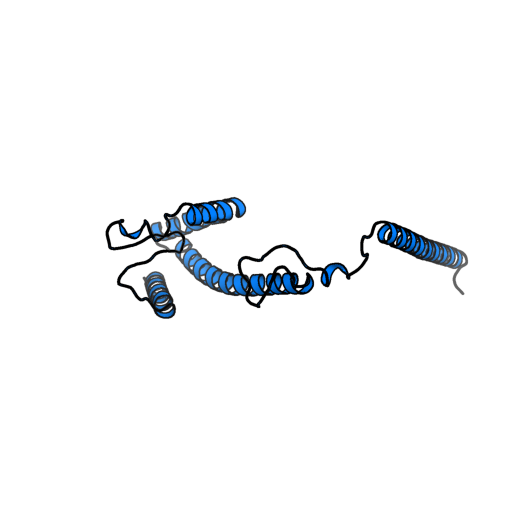 O 1
ATOM 820 N N . ALA A 1 109 ? -12.638 5.940 26.509 1.00 92.31 109 ALA A N 1
ATOM 821 C CA . ALA A 1 109 ? -11.831 7.003 25.922 1.00 92.31 109 ALA A CA 1
ATOM 822 C C . ALA A 1 109 ? -10.324 6.696 26.003 1.00 92.31 109 ALA A C 1
ATOM 824 O O . ALA A 1 109 ? -9.587 6.903 25.031 1.00 92.31 109 ALA A O 1
ATOM 825 N N . PHE A 1 110 ? -9.868 6.146 27.133 1.00 94.06 110 PHE A N 1
ATOM 826 C CA . PHE A 1 110 ? -8.484 5.716 27.322 1.00 94.06 110 PHE A CA 1
ATOM 827 C C . PHE A 1 110 ? -8.107 4.557 26.391 1.00 94.06 110 PHE A C 1
ATOM 829 O O . PHE A 1 110 ? -7.103 4.654 25.688 1.00 94.06 110 PHE A O 1
ATOM 836 N N . LEU A 1 111 ? -8.934 3.508 26.299 1.00 93.31 111 LEU A N 1
ATOM 837 C CA . LEU A 1 111 ? -8.688 2.376 25.394 1.00 93.31 111 LEU A CA 1
ATOM 838 C C . LEU A 1 111 ? -8.593 2.818 23.926 1.00 93.31 111 LEU A C 1
ATOM 840 O O . LEU A 1 111 ? -7.665 2.417 23.219 1.00 93.31 111 LEU A O 1
ATOM 844 N N . GLY A 1 112 ? -9.508 3.686 23.480 1.00 92.62 112 GLY A N 1
ATOM 845 C CA . GLY A 1 112 ? -9.459 4.266 22.136 1.00 92.62 112 GLY A CA 1
ATOM 846 C C . GLY A 1 112 ? -8.186 5.087 21.898 1.00 92.62 112 GLY A C 1
ATOM 847 O O . GLY A 1 112 ? -7.583 5.007 20.826 1.00 92.62 112 GLY A O 1
ATOM 848 N N . THR A 1 113 ? -7.735 5.832 22.911 1.00 94.19 113 THR A N 1
ATOM 849 C CA . THR A 1 113 ? -6.490 6.614 22.855 1.00 94.19 113 THR A CA 1
ATOM 850 C C . THR A 1 113 ? -5.263 5.710 22.743 1.00 94.19 113 THR A C 1
ATOM 852 O O . THR A 1 113 ? -4.476 5.888 21.813 1.00 94.19 113 THR A O 1
ATOM 855 N N . CYS A 1 114 ? -5.141 4.688 23.598 1.00 94.38 114 CYS A N 1
ATOM 856 C CA . CYS A 1 114 ? -4.036 3.728 23.552 1.00 94.38 114 CYS A CA 1
ATOM 857 C C . CYS A 1 114 ? -3.936 3.025 22.196 1.00 94.38 114 CYS A C 1
ATOM 859 O O . CYS A 1 114 ? -2.842 2.903 21.648 1.00 94.38 114 CYS A O 1
ATOM 861 N N . TYR A 1 115 ? -5.068 2.591 21.630 1.00 92.88 115 TYR A N 1
ATOM 862 C CA . TYR A 1 115 ? -5.082 1.958 20.312 1.00 92.88 115 TYR A CA 1
ATOM 863 C C . TYR A 1 115 ? -4.561 2.905 19.224 1.00 92.88 115 TYR A C 1
ATOM 865 O O . TYR A 1 115 ? -3.686 2.532 18.440 1.00 92.88 115 TYR A O 1
ATOM 873 N N . ILE A 1 116 ? -5.079 4.140 19.174 1.00 94.00 116 ILE A N 1
ATOM 874 C CA . ILE A 1 116 ? -4.682 5.118 18.152 1.00 94.00 116 ILE A CA 1
ATOM 875 C C . ILE A 1 116 ? -3.195 5.445 18.276 1.00 94.00 116 ILE A C 1
ATOM 877 O O . ILE A 1 116 ? -2.495 5.466 17.265 1.00 94.00 116 ILE A O 1
ATOM 881 N N . GLU A 1 117 ? -2.707 5.691 19.490 1.00 94.38 117 GLU A N 1
ATOM 882 C CA . GLU A 1 117 ? -1.301 6.015 19.717 1.00 94.38 117 GLU A CA 1
ATOM 883 C C . GLU A 1 117 ? -0.385 4.845 19.359 1.00 94.38 117 GLU A C 1
ATOM 885 O O . GLU A 1 117 ? 0.604 5.049 18.661 1.00 94.38 117 GLU A O 1
ATOM 890 N N . ALA A 1 118 ? -0.723 3.614 19.746 1.00 92.25 118 ALA A N 1
ATOM 891 C CA . ALA A 1 118 ? 0.088 2.451 19.400 1.00 92.25 118 ALA A CA 1
ATOM 892 C C . ALA A 1 118 ? 0.146 2.229 17.879 1.00 92.25 118 ALA A C 1
ATOM 894 O O . ALA A 1 118 ? 1.225 2.121 17.301 1.00 92.25 118 ALA A O 1
ATOM 895 N N . ILE A 1 119 ? -1.004 2.205 17.201 1.00 91.38 119 ILE A N 1
ATOM 896 C CA . ILE A 1 119 ? -1.058 1.851 15.776 1.00 91.38 119 ILE A CA 1
ATOM 897 C C . ILE A 1 119 ? -0.531 2.974 14.876 1.00 91.38 119 ILE A C 1
ATOM 899 O O . ILE A 1 119 ? 0.090 2.686 13.852 1.00 91.38 119 ILE A O 1
ATOM 903 N N . ARG A 1 120 ? -0.748 4.251 15.230 1.00 92.81 120 ARG A N 1
ATOM 904 C CA . ARG A 1 120 ? -0.306 5.382 14.393 1.00 92.81 120 ARG A CA 1
ATOM 905 C C . ARG A 1 120 ? 1.143 5.800 14.629 1.00 92.81 120 ARG A C 1
ATOM 907 O O . ARG A 1 120 ? 1.724 6.385 13.719 1.00 92.81 120 ARG A O 1
ATOM 914 N N . ASN A 1 121 ? 1.719 5.516 15.800 1.00 94.88 121 ASN A N 1
ATOM 915 C CA . ASN A 1 121 ? 3.104 5.892 16.103 1.00 94.88 121 ASN A CA 1
ATOM 916 C C . ASN A 1 121 ? 4.121 4.786 15.776 1.00 94.88 121 ASN A C 1
ATOM 918 O O . ASN A 1 121 ? 5.315 5.066 15.686 1.00 94.88 121 ASN A O 1
ATOM 922 N N . VAL A 1 122 ? 3.682 3.538 15.576 1.00 94.19 122 VAL A N 1
ATOM 923 C CA . VAL A 1 122 ? 4.576 2.437 15.189 1.00 94.19 122 VAL A CA 1
ATOM 924 C C . VAL A 1 122 ? 4.813 2.446 13.671 1.00 94.19 122 VAL A C 1
ATOM 926 O O . VAL A 1 122 ? 3.839 2.392 12.916 1.00 94.19 122 VAL A O 1
ATOM 929 N N . PRO A 1 123 ? 6.077 2.439 13.192 1.00 95.62 123 PRO A N 1
ATOM 930 C CA 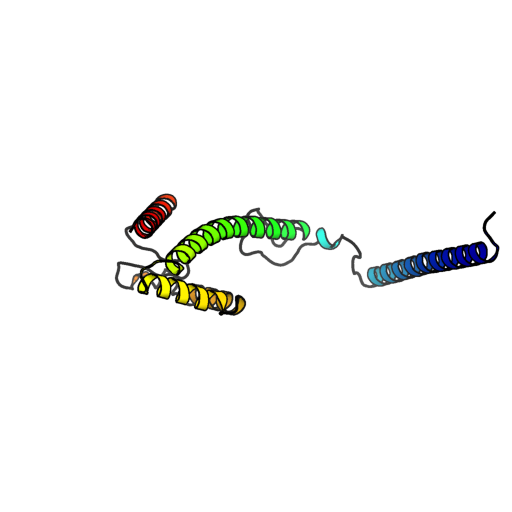. PRO A 1 123 ? 6.386 2.401 11.764 1.00 95.62 123 PRO A CA 1
ATOM 931 C C . PRO A 1 123 ? 5.702 1.234 11.046 1.00 95.62 123 PRO A C 1
ATOM 933 O O . PRO A 1 123 ? 5.807 0.088 11.483 1.00 95.62 123 PRO A O 1
ATOM 936 N N . LEU A 1 124 ? 5.068 1.499 9.899 1.00 92.56 124 LEU A N 1
ATOM 937 C CA . LEU A 1 124 ? 4.328 0.479 9.141 1.00 92.56 124 LEU A CA 1
ATOM 938 C C . LEU A 1 124 ? 5.206 -0.724 8.761 1.00 92.56 124 LEU A C 1
ATOM 940 O O . LEU A 1 124 ? 4.757 -1.864 8.804 1.00 92.56 124 LEU A O 1
ATOM 944 N N . ILE A 1 125 ? 6.478 -0.474 8.443 1.00 95.06 125 ILE A N 1
ATOM 945 C CA . ILE A 1 125 ? 7.451 -1.525 8.120 1.00 95.06 125 ILE A CA 1
ATOM 946 C C . ILE A 1 125 ? 7.664 -2.456 9.322 1.00 95.06 125 ILE A C 1
ATOM 948 O O . ILE A 1 125 ? 7.692 -3.673 9.150 1.00 95.06 125 ILE A O 1
ATOM 952 N N . LEU A 1 126 ? 7.757 -1.908 10.541 1.00 94.88 126 LEU A N 1
ATOM 953 C CA . LEU A 1 126 ? 7.875 -2.713 11.759 1.00 94.88 126 LEU A CA 1
ATOM 954 C C . LEU A 1 126 ? 6.636 -3.591 11.941 1.00 94.88 126 LEU A C 1
ATOM 956 O O . LEU A 1 126 ? 6.768 -4.771 12.2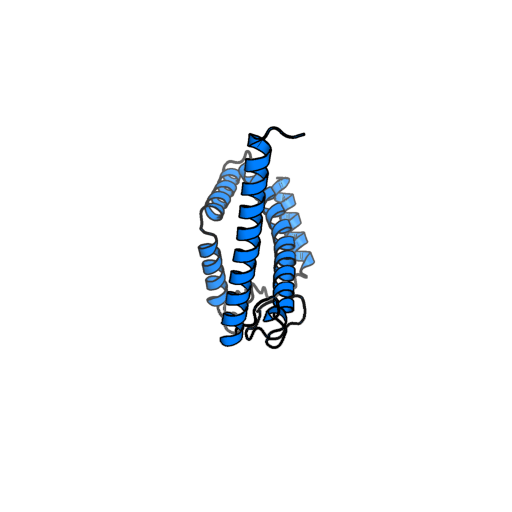46 1.00 94.88 126 LEU A O 1
ATOM 960 N N . GLN A 1 127 ? 5.444 -3.033 11.707 1.00 91.62 127 GLN A N 1
ATOM 961 C CA . GLN A 1 127 ? 4.199 -3.798 11.773 1.00 91.62 127 GLN A CA 1
ATOM 962 C C . GLN A 1 127 ? 4.214 -4.949 10.762 1.00 91.62 127 GLN A C 1
ATOM 964 O O . GLN A 1 127 ? 3.905 -6.079 11.125 1.00 91.62 127 GLN A O 1
ATOM 969 N N . ALA A 1 128 ? 4.630 -4.693 9.518 1.00 90.75 128 ALA A N 1
ATOM 970 C CA . ALA A 1 128 ? 4.723 -5.725 8.488 1.00 90.75 128 ALA A CA 1
ATOM 971 C C . ALA A 1 128 ? 5.674 -6.865 8.893 1.00 90.75 128 ALA A C 1
ATOM 973 O O . ALA A 1 128 ? 5.307 -8.034 8.776 1.00 90.75 128 ALA A O 1
ATOM 974 N N . PHE A 1 129 ? 6.855 -6.541 9.432 1.00 92.06 129 PHE A N 1
ATOM 975 C CA . PHE A 1 129 ? 7.792 -7.550 9.936 1.00 92.06 129 PHE A CA 1
ATOM 976 C C . PHE A 1 129 ? 7.259 -8.300 11.154 1.00 92.06 129 PHE A C 1
ATOM 978 O O . PHE A 1 129 ? 7.399 -9.519 11.216 1.00 92.06 129 PHE A O 1
ATOM 985 N N . PHE A 1 130 ? 6.636 -7.600 12.102 1.00 89.81 130 PHE A N 1
ATOM 986 C CA . PHE A 1 130 ? 6.028 -8.215 13.277 1.00 89.81 130 PHE A CA 1
ATOM 987 C C . PHE A 1 130 ? 4.969 -9.239 12.865 1.00 89.81 130 PHE A C 1
ATOM 989 O O . PHE A 1 130 ? 5.043 -10.392 13.277 1.00 89.81 130 PHE A O 1
ATOM 996 N N . TRP A 1 131 ? 4.036 -8.856 11.990 1.00 86.69 131 TRP A N 1
ATOM 997 C CA . TRP A 1 131 ? 3.005 -9.769 11.502 1.00 86.69 131 TRP A CA 1
ATOM 998 C C . TRP A 1 131 ? 3.604 -10.936 10.715 1.00 86.69 131 TRP A C 1
ATOM 1000 O O . TRP A 1 131 ? 3.231 -12.082 10.955 1.00 86.69 131 TRP A O 1
ATOM 1010 N N . TYR A 1 132 ? 4.581 -10.678 9.841 1.00 86.56 132 TYR A N 1
ATOM 1011 C CA . TYR A 1 132 ? 5.296 -11.735 9.123 1.00 86.56 132 TYR A CA 1
ATOM 1012 C C . TYR A 1 132 ? 5.958 -12.743 10.078 1.00 86.56 132 TYR A C 1
ATOM 1014 O O . TYR A 1 132 ? 5.820 -13.955 9.899 1.00 86.56 132 TYR A O 1
ATOM 1022 N N . ALA A 1 133 ? 6.630 -12.258 11.125 1.00 87.00 133 ALA A N 1
ATOM 1023 C CA . ALA A 1 133 ? 7.255 -13.098 12.139 1.00 87.00 133 ALA A CA 1
ATOM 1024 C C . ALA A 1 133 ? 6.207 -13.896 12.929 1.00 87.00 133 ALA A C 1
ATOM 1026 O O . ALA A 1 133 ? 6.357 -15.101 13.095 1.00 87.00 133 ALA A O 1
ATOM 1027 N N . VAL A 1 134 ? 5.107 -13.267 13.352 1.00 85.38 134 VAL A N 1
ATOM 1028 C CA . VAL A 1 134 ? 4.012 -13.959 14.050 1.00 85.38 134 VAL A CA 1
ATOM 1029 C C . VAL A 1 134 ? 3.478 -15.119 13.207 1.00 85.38 134 VAL A C 1
ATOM 1031 O O . VAL A 1 134 ? 3.363 -16.233 13.711 1.00 85.38 134 VAL A O 1
ATOM 1034 N N . PHE A 1 135 ? 3.218 -14.908 11.914 1.00 78.12 135 PHE A N 1
ATOM 1035 C CA . PHE A 1 135 ? 2.691 -15.970 11.052 1.00 78.12 135 PHE A CA 1
ATOM 1036 C C . PHE A 1 135 ? 3.696 -17.091 10.769 1.00 78.12 135 PHE A C 1
ATOM 1038 O O . PHE A 1 135 ? 3.297 -18.248 10.653 1.00 78.12 135 PHE A O 1
ATOM 1045 N N . THR A 1 136 ? 4.988 -16.777 10.675 1.00 78.75 136 THR A N 1
ATOM 1046 C CA . THR A 1 136 ? 6.029 -17.773 10.369 1.00 78.75 136 THR A CA 1
ATOM 1047 C C . THR A 1 136 ? 6.530 -18.537 11.597 1.00 78.75 136 THR A C 1
ATOM 1049 O O . THR A 1 136 ? 6.910 -19.698 11.463 1.00 78.75 136 THR A O 1
ATOM 1052 N N . HIS A 1 137 ? 6.491 -17.934 12.790 1.00 76.75 137 HIS A N 1
ATOM 1053 C CA . HIS A 1 137 ? 6.925 -18.557 14.047 1.00 76.75 137 HIS A CA 1
ATOM 1054 C C . HIS A 1 137 ? 5.813 -19.304 14.801 1.00 76.75 137 HIS A C 1
ATOM 1056 O O . HIS A 1 137 ? 6.106 -20.022 15.758 1.00 76.75 137 HIS A O 1
ATOM 1062 N N . LEU A 1 138 ? 4.549 -19.180 14.383 1.00 66.69 138 LEU A N 1
ATOM 1063 C CA . LEU A 1 138 ? 3.472 -20.030 14.892 1.00 66.69 138 LEU A CA 1
ATOM 1064 C C . LEU A 1 138 ? 3.712 -21.496 14.481 1.00 66.69 138 LEU A C 1
ATOM 1066 O O . LEU A 1 138 ? 4.049 -21.759 13.321 1.00 66.69 138 LEU A O 1
ATOM 1070 N N . PRO A 1 139 ? 3.524 -22.469 15.393 1.00 62.59 139 PRO A N 1
ATOM 1071 C CA . PRO A 1 139 ? 3.771 -23.869 15.088 1.00 62.59 139 PRO A CA 1
ATOM 1072 C C . PRO A 1 139 ? 2.922 -24.330 13.888 1.00 62.59 139 PRO A C 1
ATOM 1074 O O . PRO A 1 139 ? 1.758 -23.931 13.743 1.00 62.59 139 PRO A O 1
ATOM 1077 N N . PRO A 1 140 ? 3.478 -25.181 13.004 1.00 61.06 140 PRO A N 1
ATOM 1078 C CA . PRO A 1 140 ? 2.713 -25.750 11.908 1.00 61.06 140 PRO A CA 1
ATOM 1079 C C . PRO A 1 140 ? 1.500 -26.530 12.452 1.00 61.06 140 PRO A C 1
ATOM 1081 O O . PRO A 1 140 ? 1.618 -27.173 13.500 1.00 61.06 140 PRO A O 1
ATOM 1084 N N . PRO A 1 141 ? 0.359 -26.567 11.730 1.00 55.34 141 PRO A N 1
ATOM 1085 C CA . PRO A 1 141 ? -0.891 -27.182 12.200 1.00 55.34 141 PRO A CA 1
ATOM 1086 C C . PRO A 1 141 ? -0.760 -28.621 12.724 1.00 55.34 141 PRO A C 1
ATOM 1088 O O . PRO A 1 141 ? -1.565 -29.054 13.539 1.00 55.34 141 PRO A O 1
ATOM 1091 N N . LYS A 1 142 ? 0.261 -29.364 12.273 1.00 58.41 142 LYS A N 1
ATOM 1092 C CA . LYS A 1 142 ? 0.529 -30.745 12.697 1.00 58.41 142 LYS A CA 1
ATOM 1093 C C . LYS A 1 142 ? 1.000 -30.871 14.154 1.00 58.41 142 LYS A C 1
ATOM 1095 O O . LYS A 1 142 ? 0.809 -31.927 14.732 1.00 58.41 142 LYS A O 1
ATOM 1100 N N . VAL A 1 143 ? 1.598 -29.823 14.729 1.00 56.31 143 VAL A N 1
ATOM 1101 C CA . VAL A 1 143 ? 2.124 -29.809 16.113 1.00 56.31 143 VAL A CA 1
ATOM 1102 C C . VAL A 1 143 ? 1.155 -29.106 17.071 1.00 56.31 143 VAL A C 1
ATOM 1104 O O . VAL A 1 143 ? 1.083 -29.433 18.249 1.00 56.31 143 VAL A O 1
ATOM 1107 N N . ALA A 1 144 ? 0.333 -28.186 16.559 1.00 50.09 144 ALA A N 1
ATOM 1108 C CA . ALA A 1 144 ? -0.688 -27.489 17.342 1.00 50.09 144 ALA A CA 1
ATOM 1109 C C . ALA A 1 144 ? -1.860 -28.400 17.787 1.00 50.09 144 ALA A C 1
ATOM 1111 O O . ALA A 1 144 ? -2.679 -27.985 18.604 1.00 50.09 144 ALA A O 1
ATOM 1112 N N . ALA A 1 145 ? -1.914 -29.645 17.293 1.00 51.81 145 ALA A N 1
ATOM 1113 C CA . ALA A 1 145 ? -2.881 -30.670 17.689 1.00 51.81 145 ALA A CA 1
ATOM 1114 C C . ALA A 1 145 ? -2.819 -31.046 19.186 1.00 51.81 145 ALA A C 1
ATOM 1116 O O . ALA A 1 145 ? -3.772 -31.626 19.699 1.00 51.81 145 ALA A O 1
ATOM 1117 N N . GLU A 1 146 ? -1.741 -30.698 19.895 1.00 53.72 146 GLU A N 1
ATOM 1118 C CA . GLU A 1 146 ? -1.530 -31.107 21.292 1.00 53.72 146 GLU A CA 1
ATOM 1119 C C . GLU A 1 146 ? -1.785 -29.987 22.320 1.00 53.72 146 GLU A C 1
ATOM 1121 O O . GLU A 1 146 ? -1.810 -30.239 23.525 1.00 53.72 146 GLU A O 1
ATOM 1126 N N . ALA A 1 147 ? -2.041 -28.748 21.879 1.00 48.00 147 ALA A N 1
ATOM 1127 C CA . ALA A 1 147 ? -2.259 -27.612 22.776 1.00 48.00 147 ALA A CA 1
ATOM 1128 C C . ALA A 1 147 ? -3.724 -27.523 23.253 1.00 48.00 147 ALA A C 1
ATOM 1130 O O . ALA A 1 147 ? -4.507 -26.691 22.799 1.00 48.00 147 ALA A O 1
ATOM 1131 N N . GLY A 1 148 ? -4.103 -28.395 24.191 1.00 57.47 148 GLY A N 1
ATOM 1132 C CA . GLY A 1 148 ? -5.239 -28.163 25.095 1.00 57.47 148 GLY A CA 1
ATOM 1133 C C . GLY A 1 148 ? -6.654 -28.213 24.498 1.00 57.47 148 GLY A C 1
ATOM 1134 O O . GLY A 1 148 ? -7.584 -27.754 25.151 1.00 57.47 148 GLY A O 1
ATOM 1135 N N . GLY A 1 149 ? -6.846 -28.758 23.291 1.00 58.22 149 GLY A N 1
ATOM 1136 C CA . GLY A 1 149 ? -8.143 -29.231 22.768 1.00 58.22 149 GLY A CA 1
ATOM 1137 C C . GLY A 1 149 ? -9.237 -28.194 22.459 1.00 58.22 149 GLY A C 1
ATOM 1138 O O . GLY A 1 149 ? -10.243 -28.570 21.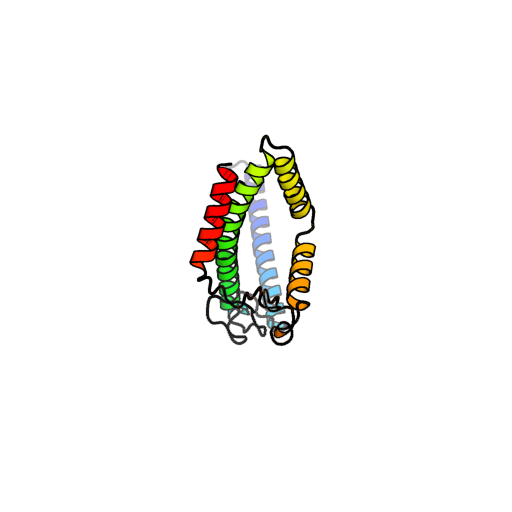865 1.00 58.22 149 GLY A O 1
ATOM 1139 N N . ILE A 1 150 ? -9.071 -26.915 22.820 1.00 57.34 150 ILE A N 1
ATOM 1140 C CA . ILE A 1 150 ? -10.134 -25.895 22.697 1.00 57.34 150 ILE A CA 1
ATOM 1141 C C . ILE A 1 150 ? -9.828 -24.863 21.598 1.00 57.34 150 ILE A C 1
ATOM 1143 O O . ILE A 1 150 ? -10.729 -24.483 20.856 1.00 57.34 150 ILE A O 1
ATOM 1147 N N . ILE A 1 151 ? -8.574 -24.417 21.443 1.00 57.09 151 ILE A N 1
ATOM 1148 C CA . ILE A 1 151 ? -8.177 -23.434 20.418 1.00 57.09 151 ILE A CA 1
ATOM 1149 C C . ILE A 1 151 ? -6.805 -23.817 19.859 1.00 57.09 151 ILE A C 1
ATOM 1151 O O . ILE A 1 151 ? -5.801 -23.769 20.562 1.00 57.09 151 ILE A O 1
ATOM 1155 N N . ILE A 1 152 ? -6.758 -24.165 18.577 1.00 60.91 152 ILE A N 1
ATOM 1156 C CA . ILE A 1 152 ? -5.538 -24.523 17.855 1.00 60.91 152 ILE A CA 1
ATOM 1157 C C . ILE A 1 152 ? -5.048 -23.275 17.115 1.00 60.91 152 ILE A C 1
ATOM 1159 O O . ILE A 1 152 ? -5.600 -22.894 16.084 1.00 60.91 152 ILE A O 1
ATOM 1163 N N . LEU A 1 153 ? -4.004 -22.620 17.625 1.00 56.34 153 LEU A N 1
ATOM 1164 C CA . LEU A 1 153 ? -3.292 -21.588 16.867 1.00 56.34 153 LEU A CA 1
ATOM 1165 C C . LEU A 1 153 ? -2.269 -22.251 15.945 1.00 56.34 153 LEU A C 1
ATOM 1167 O O . LEU A 1 153 ? -1.378 -22.964 16.399 1.00 56.34 153 LEU A O 1
ATOM 1171 N N . SER A 1 154 ? -2.379 -21.986 14.648 1.00 64.06 154 SER A N 1
ATOM 1172 C CA . SER A 1 154 ? -1.422 -22.454 13.649 1.00 64.06 154 SER A CA 1
ATOM 1173 C C . SER A 1 154 ? -0.923 -21.297 12.791 1.00 64.06 154 SER A C 1
ATOM 1175 O O . SER A 1 154 ? -1.578 -20.259 12.695 1.00 64.06 154 SER A O 1
ATOM 1177 N N . SER A 1 155 ? 0.182 -21.500 12.073 1.00 57.34 155 SER A N 1
ATOM 1178 C CA . SER A 1 155 ? 0.671 -20.561 11.046 1.00 57.34 155 SER A CA 1
ATOM 1179 C C . SER A 1 155 ? -0.329 -20.270 9.912 1.00 57.34 155 SER A C 1
ATOM 1181 O O . SER A 1 155 ? -0.087 -19.402 9.078 1.00 57.34 155 SER A O 1
ATOM 1183 N N . ARG A 1 156 ? -1.474 -20.968 9.878 1.00 55.34 156 ARG A N 1
ATOM 1184 C CA . ARG A 1 156 ? -2.594 -20.739 8.951 1.00 55.34 156 ARG A CA 1
ATOM 1185 C C . ARG A 1 156 ? -3.805 -20.048 9.591 1.00 55.34 156 ARG A C 1
ATOM 1187 O O . ARG A 1 156 ? -4.811 -19.868 8.914 1.00 55.34 156 ARG A O 1
ATOM 1194 N N . GLY A 1 157 ? -3.728 -19.677 10.868 1.00 59.03 157 GLY A N 1
ATOM 1195 C CA . GLY A 1 157 ? -4.806 -19.023 11.609 1.00 59.03 157 GLY A CA 1
ATOM 1196 C C . GLY A 1 157 ? -5.263 -19.800 12.844 1.00 59.03 157 GLY A C 1
ATOM 1197 O O . GLY A 1 157 ? -4.624 -20.764 13.277 1.00 59.03 157 GLY A O 1
ATOM 1198 N N . ILE A 1 158 ? -6.379 -19.342 13.413 1.00 59.62 158 ILE A N 1
ATOM 1199 C CA . ILE A 1 158 ? -7.014 -19.904 14.608 1.00 59.62 158 ILE A CA 1
ATOM 1200 C C . ILE A 1 158 ? -8.035 -20.959 14.169 1.00 59.62 158 ILE A C 1
ATOM 1202 O O . ILE A 1 158 ? -9.006 -20.643 13.487 1.00 59.62 158 ILE A O 1
ATOM 1206 N N . PHE A 1 159 ? -7.830 -22.205 14.582 1.00 59.38 159 PHE A N 1
ATOM 1207 C CA . PHE A 1 159 ? -8.744 -23.321 14.369 1.00 59.38 159 PHE A CA 1
ATOM 1208 C C . PHE A 1 159 ? -9.400 -23.685 15.701 1.00 59.38 159 PHE A C 1
ATOM 1210 O O . PHE A 1 159 ? -8.733 -24.126 16.631 1.00 59.38 159 PHE A O 1
ATOM 1217 N N . VAL A 1 160 ? -10.715 -23.509 15.808 1.00 59.75 160 VAL A N 1
ATOM 1218 C CA . VAL A 1 160 ? -11.491 -23.970 16.967 1.00 59.75 160 VAL A CA 1
ATOM 1219 C C . VAL A 1 160 ? -12.210 -25.254 16.552 1.00 59.75 160 VAL A C 1
ATOM 1221 O O . VAL A 1 160 ? -13.160 -25.173 15.767 1.00 59.75 160 VAL A O 1
ATOM 1224 N N . PRO A 1 161 ? -11.765 -26.442 17.003 1.00 54.91 161 PRO A N 1
ATOM 1225 C CA . PRO A 1 161 ? -12.430 -27.699 16.675 1.00 54.91 161 PRO A CA 1
ATOM 1226 C C . PRO A 1 161 ? -13.835 -27.712 17.303 1.00 54.91 161 PRO A C 1
ATOM 1228 O O . PRO A 1 161 ? -14.001 -28.000 18.480 1.00 54.91 161 PRO A O 1
ATOM 1231 N N . GLY A 1 162 ? -14.849 -27.327 16.521 1.00 61.50 162 GLY A N 1
ATOM 1232 C CA . GLY A 1 162 ? -16.258 -27.281 16.942 1.00 61.50 162 GLY A CA 1
ATOM 1233 C C . GLY A 1 162 ? -17.041 -26.059 16.448 1.00 61.50 162 GLY A C 1
ATOM 1234 O O . GLY A 1 162 ? -18.261 -26.123 16.327 1.00 61.50 162 GLY A O 1
ATOM 1235 N N . LEU A 1 163 ? -16.362 -24.969 16.084 1.00 51.94 163 LEU A N 1
ATOM 1236 C CA . LEU A 1 163 ? -16.986 -23.773 15.511 1.00 51.94 163 LEU A CA 1
ATOM 1237 C C . LEU A 1 163 ? -16.765 -23.777 13.994 1.00 51.94 163 LEU A C 1
ATOM 1239 O O . LEU A 1 163 ? -15.845 -23.149 13.476 1.00 51.94 163 LEU A O 1
ATOM 1243 N N . ASN A 1 164 ? -17.625 -24.497 13.265 1.00 53.84 164 ASN A N 1
ATOM 1244 C CA . ASN A 1 164 ? -17.739 -24.363 11.809 1.00 53.84 164 ASN A CA 1
ATOM 1245 C C . ASN A 1 164 ? -18.480 -23.056 11.485 1.00 53.84 164 ASN A C 1
ATOM 1247 O O . ASN A 1 164 ? -19.633 -23.052 11.052 1.00 53.84 164 ASN A O 1
ATOM 1251 N N . VAL A 1 165 ? -17.851 -21.925 11.808 1.00 56.53 165 VAL A N 1
ATOM 1252 C CA . VAL A 1 165 ? -18.400 -20.604 11.513 1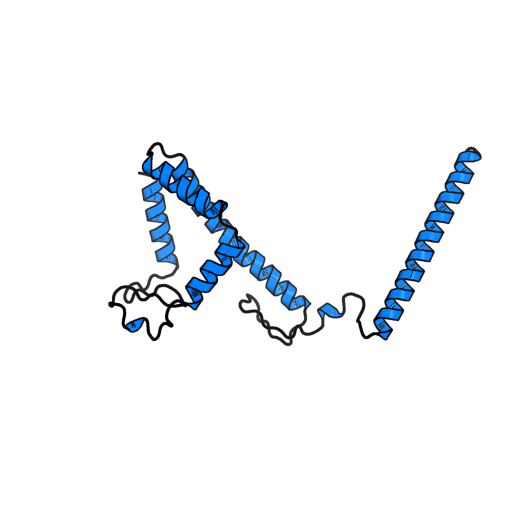.00 56.53 165 VAL A CA 1
ATOM 1253 C C . VAL A 1 165 ? -18.208 -20.381 10.023 1.00 56.53 165 VAL A C 1
ATOM 1255 O O . VAL A 1 165 ? -17.117 -20.058 9.556 1.00 56.53 165 VAL A O 1
ATOM 1258 N N . VAL A 1 166 ? -19.284 -20.576 9.262 1.00 59.16 166 VAL A N 1
ATOM 1259 C CA . VAL A 1 166 ? -19.375 -20.090 7.884 1.00 59.16 166 VAL A CA 1
ATOM 1260 C C . VAL A 1 166 ? -18.932 -18.618 7.897 1.00 59.16 166 VAL A C 1
ATOM 1262 O O . VAL A 1 166 ? -19.392 -17.884 8.777 1.00 59.16 166 VAL A O 1
ATOM 1265 N N . PRO A 1 167 ? -18.074 -18.153 6.968 1.00 57.19 167 PRO A N 1
ATOM 1266 C CA . PRO A 1 167 ? -17.499 -16.803 7.005 1.00 57.19 167 PRO A CA 1
ATOM 1267 C C . PRO A 1 167 ? -18.517 -15.670 7.248 1.00 57.19 167 PRO A C 1
ATOM 1269 O O . PRO A 1 167 ? -18.195 -14.673 7.890 1.00 57.19 167 PRO A O 1
ATOM 1272 N N . GLY A 1 168 ? -19.772 -15.842 6.813 1.00 56.56 168 GLY A N 1
ATOM 1273 C CA . GLY A 1 168 ? -20.861 -14.891 7.065 1.00 56.56 168 GLY A CA 1
ATOM 1274 C C . GLY A 1 168 ? -21.352 -14.813 8.519 1.00 56.56 168 GLY A C 1
ATOM 1275 O O . GLY A 1 168 ? -21.720 -13.736 8.979 1.00 56.56 168 GLY A O 1
ATOM 1276 N N . ALA A 1 169 ? -21.325 -15.909 9.279 1.00 59.03 169 ALA A N 1
ATOM 1277 C CA . ALA A 1 169 ? -21.809 -15.935 10.662 1.00 59.03 169 ALA A CA 1
ATOM 1278 C C . ALA A 1 169 ? -20.841 -15.236 11.637 1.00 59.03 169 ALA A C 1
ATOM 1280 O O . ALA A 1 169 ? -21.286 -14.585 12.581 1.00 59.03 169 ALA A O 1
ATOM 1281 N N . GLY A 1 170 ? -19.529 -15.286 11.368 1.00 63.34 170 GLY A N 1
ATOM 1282 C CA . GLY A 1 170 ? -18.529 -14.539 12.141 1.00 63.34 170 GLY A CA 1
ATOM 1283 C C . GLY A 1 170 ? -18.662 -13.021 11.971 1.00 63.34 170 GLY A C 1
ATOM 1284 O O . GLY A 1 170 ? -18.573 -12.278 12.947 1.00 63.34 170 GLY A O 1
ATOM 1285 N N . LEU A 1 171 ? -18.956 -12.563 10.749 1.00 62.31 171 LEU A N 1
ATOM 1286 C CA . LEU A 1 171 ? -19.189 -11.146 10.452 1.00 62.31 171 LEU A CA 1
ATOM 1287 C C . LEU A 1 171 ? -20.467 -10.616 11.116 1.00 62.31 171 LEU A C 1
ATOM 1289 O O . LEU A 1 171 ? -20.464 -9.505 11.641 1.00 62.31 171 LEU A O 1
ATOM 1293 N N . LEU A 1 172 ? -21.536 -11.418 11.149 1.00 60.09 172 LEU A N 1
ATOM 1294 C CA . LEU A 1 172 ? -22.784 -11.056 11.827 1.00 60.09 172 LEU A CA 1
ATOM 1295 C C . LEU A 1 172 ? -22.618 -10.998 13.350 1.00 60.09 172 LEU A C 1
ATOM 1297 O O . LEU A 1 172 ? -23.081 -10.047 13.974 1.00 60.09 172 LEU A O 1
ATOM 1301 N N . ALA A 1 173 ? -21.916 -11.964 13.949 1.00 63.66 173 ALA A N 1
ATOM 1302 C CA . ALA A 1 173 ? -21.636 -11.957 15.384 1.00 63.66 173 ALA A CA 1
ATOM 1303 C C . ALA A 1 173 ? -20.750 -10.765 15.789 1.00 63.66 173 ALA A C 1
ATOM 1305 O O . ALA A 1 173 ? -21.046 -10.082 16.769 1.00 63.66 173 ALA A O 1
ATOM 1306 N N . GLY A 1 174 ? -19.712 -10.465 14.999 1.00 68.81 174 GLY A N 1
ATOM 1307 C CA . GLY A 1 174 ? -18.888 -9.270 15.188 1.00 68.81 174 GLY A CA 1
ATOM 1308 C C . GLY A 1 174 ? -19.702 -7.981 15.051 1.00 68.81 174 GLY A C 1
ATOM 1309 O O . GLY A 1 174 ? -19.609 -7.106 15.907 1.00 68.81 174 GLY A O 1
ATOM 1310 N N . GLY A 1 175 ? -20.561 -7.887 14.032 1.00 71.81 175 GLY A N 1
ATOM 1311 C CA . GLY A 1 175 ? -21.452 -6.743 13.829 1.00 71.81 175 GLY A CA 1
ATOM 1312 C C . GLY A 1 175 ? -22.440 -6.528 14.979 1.00 71.81 175 GLY A C 1
ATOM 1313 O O . GLY A 1 175 ? -22.646 -5.394 15.401 1.00 71.81 175 GLY A O 1
ATOM 1314 N N . LEU A 1 176 ? -23.000 -7.605 15.537 1.00 69.75 176 LEU A N 1
ATOM 1315 C CA . LEU A 1 176 ? -23.915 -7.540 16.680 1.00 69.75 176 LEU A CA 1
ATOM 1316 C C . LEU A 1 176 ? -23.212 -7.109 17.970 1.00 69.75 176 LEU A C 1
ATOM 1318 O O . LEU A 1 176 ? -23.767 -6.312 18.723 1.00 69.75 176 LEU A O 1
ATOM 1322 N N . LEU A 1 177 ? -21.985 -7.579 18.209 1.00 67.25 177 LEU A N 1
ATOM 1323 C CA . LEU A 1 177 ? -21.185 -7.136 19.353 1.00 67.25 177 LEU A CA 1
ATOM 1324 C C . LEU A 1 177 ? -20.827 -5.653 19.245 1.00 67.25 177 LEU A C 1
ATOM 1326 O O . LEU A 1 177 ? -20.937 -4.922 20.224 1.00 67.25 177 LEU A O 1
ATOM 1330 N N . LEU A 1 178 ? -20.461 -5.197 18.049 1.00 66.25 178 LEU A N 1
ATOM 1331 C CA . LEU A 1 178 ? -20.167 -3.791 17.786 1.00 66.25 178 LEU A CA 1
ATOM 1332 C C . LEU A 1 178 ? -21.409 -2.905 17.925 1.00 66.25 178 LEU A C 1
ATOM 1334 O O . LEU A 1 178 ? -21.326 -1.838 18.523 1.00 66.25 178 LEU A O 1
ATOM 1338 N N . ALA A 1 179 ? -22.568 -3.361 17.446 1.00 67.50 179 ALA A N 1
ATOM 1339 C CA . ALA A 1 179 ? -23.835 -2.662 17.641 1.00 67.50 179 ALA A CA 1
ATOM 1340 C C . ALA A 1 179 ? -24.217 -2.580 19.127 1.00 67.50 179 ALA A C 1
ATOM 1342 O O . ALA A 1 179 ? -24.630 -1.522 19.593 1.00 67.50 179 ALA A O 1
ATOM 1343 N N . GLY A 1 180 ? -24.019 -3.662 19.886 1.00 64.75 180 GLY A N 1
ATOM 1344 C CA . GLY A 1 180 ? -24.246 -3.677 21.331 1.00 64.75 180 GLY A CA 1
ATOM 1345 C C . GLY A 1 180 ? -23.329 -2.720 22.096 1.00 64.75 180 GLY A C 1
ATOM 1346 O O . GLY A 1 180 ? -23.767 -2.106 23.059 1.00 64.75 180 GLY A O 1
ATOM 1347 N N . LEU A 1 181 ? -22.086 -2.545 21.642 1.00 61.69 181 LEU A N 1
ATOM 1348 C CA . LEU A 1 181 ? -21.100 -1.659 22.270 1.00 61.69 181 LEU A CA 1
ATOM 1349 C C . LEU A 1 181 ? -21.313 -0.176 21.914 1.00 61.69 181 LEU A C 1
ATOM 1351 O O . LEU A 1 181 ? -20.899 0.694 22.667 1.00 61.69 181 LEU A O 1
ATOM 1355 N N . VAL A 1 182 ? -21.959 0.114 20.779 1.00 61.44 182 VAL A N 1
ATOM 1356 C CA . VAL A 1 182 ? -22.355 1.478 20.372 1.00 61.44 182 VAL A CA 1
ATOM 1357 C C . VAL A 1 182 ? -23.673 1.915 21.026 1.00 61.44 182 VAL A C 1
ATOM 1359 O O . VAL A 1 182 ? -23.895 3.108 21.210 1.00 61.44 182 VAL A O 1
ATOM 1362 N N . LEU A 1 183 ? -24.555 0.965 21.351 1.00 59.75 183 LEU A N 1
ATOM 1363 C CA . LEU A 1 183 ? -25.859 1.224 21.976 1.00 59.75 183 LEU A CA 1
ATOM 1364 C C . LEU A 1 183 ? -25.829 1.222 23.516 1.00 59.75 183 LEU A C 1
ATOM 1366 O O . LEU A 1 183 ? -26.832 1.603 24.122 1.00 59.75 183 LEU A O 1
ATOM 1370 N N . ALA A 1 184 ? -24.729 0.782 24.131 1.00 50.91 184 ALA A N 1
ATOM 1371 C CA . ALA A 1 184 ? -24.495 0.797 25.578 1.00 50.91 184 ALA A CA 1
ATOM 1372 C C . ALA A 1 184 ? -23.707 2.042 26.009 1.00 50.91 184 ALA A C 1
ATOM 1374 O O . ALA A 1 184 ? -24.011 2.568 27.103 1.00 50.91 184 ALA A O 1
#

Sequence (184 aa):
MLPTRKRKAFLIQTVLGLLLLIGGALLIRAILQSLEGQGISSGFGFLHRSTGWDVGFSLIEYTINDPYWKVILVGVLNTLFLGSIGLVLATVLGVLIGVLRTSANPVMAFLGTCYIEAIRNVPLILQAFFWYAVFTHLPPPKVAAEAGGIIILSSRGIFVPGLNVVPGAGLLAGGLLLAGLVLA

Radius of gyration: 29.88 Å; chains: 1; bounding box: 50×78×70 Å

pLDDT: mean 81.18, std 14.93, range [48.0, 97.0]

Secondary structure (DSSP, 8-state):
---HHHHHHHHHHHHHHHHHHHHHHHHHHHHHHHHHTTT---SGGGGGSB--S--S--SS---TTSBHHHHHHHHHHHHHHHHHHHHHHHHHHHHHHHHHHT-SSHHHHHHHHHHHHHHHHS-HHHHHHHHHHHHHHSPPTTTGGGSTTT-EEETTEEE-TT----HHHHHHHHHHHHHHHHH-

Foldseek 3Di:
DDPPVVVVVVVVVVVVVVCCVVVVVVVVVVVCVVCVVVVNPPDPPQQQAFQQDDDPDFPDDDDSRGGNVVVVVRVVVCCCVVVVVCVVVCVVVVVLLVCQLPDPDVVSVVVSVVVCCVVVVDDPVVVVVVVVCVLVVFDAQVVQVPPPQAWRQHSVGIDGVPPPPDPVNVVVVVVVVSVVVSVD